Protein AF-A0A820LUC7-F1 (afdb_monomer_lite)

Sequence (214 aa):
ISNFGPTYVSLRSAKHDRLTHESHAIDFDHLVQLKEFEKVACDHTGRVKPIVIMNYDSSGLDNKTRYLKTLTSAIEKFKKHNLDVLIIVNQAPGQAILNVVERRLSPISHDLAGLILPNDHFGSHLNDNGLTEHAELEKENFKLTGNVLAEVWSMNVLDEYPVVAEYINPLPIIDEQLQMADSTLALDSVIDPVCAGEEDNIAKQTRSMLTMKI

Foldseek 3Di:
DDPDAEAEAEDEDVVQAPDDLVNVLVVVVVQLVDPSCQVPQHDPVSAGEQEEEAEDEDPDPDPCCPDLSNVLSQVVSCVVRVHPYYHYDYDDPPCPVVRPVCVQCVVLVVLCVPDDQDQQPVHDLADPVRDGPDPVSNLVSVQVSQAVSQVSQQVDDDPNGGHHYHYDRRDDDDPVVVVVVVSVVSVCVVVVVVVVVVVVVVVVVVVVVVVVPD

Organism: NCBI:txid433720

pLDDT: mean 80.56, std 15.6, range [42.38, 96.62]

Structure (mmCIF, N/CA/C/O backbone):
data_AF-A0A820LUC7-F1
#
_entry.id   AF-A0A820LUC7-F1
#
loop_
_atom_site.group_PDB
_atom_site.id
_atom_site.type_symbol
_atom_site.label_atom_id
_atom_site.label_alt_id
_atom_site.label_comp_id
_atom_site.label_asym_id
_atom_site.label_entity_id
_atom_site.label_seq_id
_atom_site.pdbx_PDB_ins_code
_atom_site.Cartn_x
_atom_site.Cartn_y
_atom_site.Cartn_z
_atom_site.occupancy
_atom_site.B_iso_or_equiv
_atom_site.auth_seq_id
_atom_site.auth_comp_id
_atom_site.auth_asym_id
_atom_site.auth_atom_id
_atom_site.pdbx_PDB_model_num
ATOM 1 N N . ILE A 1 1 ? -4.041 -16.873 20.076 1.00 43.44 1 ILE A N 1
ATOM 2 C CA . ILE A 1 1 ? -4.790 -15.748 19.475 1.00 43.44 1 ILE A CA 1
ATOM 3 C C . ILE A 1 1 ? -3.763 -14.940 18.704 1.00 43.44 1 ILE A C 1
ATOM 5 O O . ILE A 1 1 ? -2.870 -14.389 19.336 1.00 43.44 1 ILE A O 1
ATOM 9 N N . SER A 1 2 ? -3.796 -14.995 17.372 1.00 46.22 2 SER A N 1
ATOM 10 C CA . SER A 1 2 ? -2.970 -14.113 16.545 1.00 46.22 2 SER A CA 1
ATOM 11 C C . SER A 1 2 ? -3.439 -12.671 16.763 1.00 46.22 2 SER A C 1
ATOM 13 O O . SER A 1 2 ? -4.637 -12.404 16.702 1.00 46.22 2 SER A O 1
ATOM 15 N N . ASN A 1 3 ? -2.509 -11.761 17.059 1.00 62.25 3 ASN A N 1
ATOM 16 C CA . ASN A 1 3 ? -2.784 -10.324 17.185 1.00 62.25 3 ASN A CA 1
ATOM 17 C C . ASN A 1 3 ? -2.708 -9.597 15.831 1.00 62.25 3 ASN A C 1
ATOM 19 O O . ASN A 1 3 ? -2.766 -8.369 15.789 1.00 62.25 3 ASN A O 1
ATOM 23 N N . PHE A 1 4 ? -2.523 -10.338 14.739 1.00 78.75 4 PHE A N 1
ATOM 24 C CA . PHE A 1 4 ? -2.383 -9.791 13.399 1.00 78.75 4 PHE A CA 1
ATOM 25 C C . PHE A 1 4 ? -3.681 -9.956 12.610 1.00 78.75 4 PHE A C 1
ATOM 27 O O . PHE A 1 4 ? -4.512 -10.799 12.935 1.00 78.75 4 PHE A O 1
ATOM 34 N N . GLY A 1 5 ? -3.866 -9.104 11.604 1.00 88.19 5 GLY A N 1
ATOM 35 C CA . GLY A 1 5 ? -4.999 -9.143 10.684 1.00 88.19 5 GLY A CA 1
ATOM 36 C C . GLY A 1 5 ? -4.561 -9.465 9.251 1.00 88.19 5 GLY A C 1
ATOM 37 O O . GLY A 1 5 ? -3.390 -9.776 9.023 1.00 88.19 5 GLY A O 1
ATOM 38 N N . PRO A 1 6 ? -5.474 -9.362 8.274 1.00 93.00 6 PRO A N 1
ATOM 39 C CA . PRO A 1 6 ? -5.153 -9.519 6.856 1.00 93.00 6 PRO A CA 1
ATOM 40 C C . PRO A 1 6 ? -4.107 -8.507 6.389 1.00 93.00 6 PRO A C 1
ATOM 42 O O . PRO A 1 6 ? -3.847 -7.487 7.030 1.00 93.00 6 PRO A O 1
ATOM 45 N N . THR A 1 7 ? -3.450 -8.818 5.275 1.00 93.75 7 THR A N 1
ATOM 46 C CA . THR A 1 7 ? -2.369 -7.997 4.715 1.00 93.75 7 THR A CA 1
ATOM 47 C C . THR A 1 7 ? -2.708 -7.611 3.295 1.00 93.75 7 THR A C 1
ATOM 49 O O . THR A 1 7 ? -3.076 -8.466 2.503 1.00 93.75 7 THR A O 1
ATOM 52 N N . TYR A 1 8 ? -2.598 -6.319 3.005 1.00 95.12 8 TYR A N 1
ATOM 53 C CA . TYR A 1 8 ? -2.850 -5.755 1.691 1.00 95.12 8 TYR A CA 1
ATOM 54 C C . TYR A 1 8 ? -1.538 -5.212 1.134 1.00 95.12 8 TYR A C 1
ATOM 56 O O . TYR A 1 8 ? -0.807 -4.528 1.858 1.00 95.12 8 TYR A O 1
ATOM 64 N N . VAL A 1 9 ? -1.237 -5.528 -0.124 1.00 94.00 9 VAL A N 1
ATOM 65 C CA . VAL A 1 9 ? -0.017 -5.097 -0.805 1.00 94.00 9 VAL A CA 1
ATOM 66 C C . VAL A 1 9 ? -0.358 -4.503 -2.169 1.00 94.00 9 VAL A C 1
ATOM 68 O O . VAL A 1 9 ? -0.759 -5.207 -3.091 1.00 94.00 9 VAL A O 1
ATOM 71 N N . SER A 1 10 ? -0.150 -3.199 -2.309 1.00 93.94 10 SER A N 1
ATOM 72 C CA . SER A 1 10 ? -0.308 -2.471 -3.566 1.00 93.94 10 SER A CA 1
ATOM 73 C C . SER A 1 10 ? 1.033 -2.378 -4.305 1.00 93.94 10 SER A C 1
ATOM 75 O O . SER A 1 10 ? 1.985 -1.732 -3.862 1.00 93.94 10 SER A O 1
ATOM 77 N N . LEU A 1 11 ? 1.128 -3.036 -5.459 1.00 92.25 11 LEU A N 1
ATOM 78 C CA . LEU A 1 11 ? 2.322 -3.065 -6.302 1.00 92.25 11 LEU A CA 1
ATOM 79 C C . LEU A 1 11 ? 2.265 -1.956 -7.353 1.00 92.25 11 LEU A C 1
ATOM 81 O O . LEU A 1 11 ? 1.275 -1.816 -8.064 1.00 92.25 11 LEU A O 1
ATOM 85 N N . ARG A 1 12 ? 3.350 -1.191 -7.493 1.00 91.50 12 ARG A N 1
ATOM 86 C CA . ARG A 1 12 ? 3.472 -0.084 -8.454 1.00 91.50 12 ARG A CA 1
ATOM 87 C C . ARG A 1 12 ? 4.807 -0.131 -9.178 1.00 91.50 12 ARG A C 1
ATOM 89 O O . ARG A 1 12 ? 5.824 -0.495 -8.590 1.00 91.50 12 ARG A O 1
ATOM 96 N N . SER A 1 13 ? 4.821 0.266 -10.451 1.00 89.06 13 SER A N 1
ATOM 97 C CA . SER A 1 13 ? 6.080 0.413 -11.189 1.00 89.06 13 SER A CA 1
ATOM 98 C C . SER A 1 13 ? 6.796 1.680 -10.739 1.00 89.06 13 SER A C 1
ATOM 100 O O . SER A 1 13 ? 6.322 2.770 -11.024 1.00 89.06 13 SER A O 1
ATOM 102 N N . ALA A 1 14 ? 7.983 1.554 -10.144 1.00 85.56 14 ALA A N 1
ATOM 103 C CA . ALA A 1 14 ? 8.790 2.707 -9.732 1.00 85.56 14 ALA A CA 1
ATOM 104 C C . ALA A 1 14 ? 9.139 3.671 -10.887 1.00 85.56 14 ALA A C 1
ATOM 106 O O . ALA A 1 14 ? 9.477 4.830 -10.646 1.00 85.56 14 ALA A O 1
ATOM 107 N N . LYS A 1 15 ? 9.076 3.194 -12.138 1.00 84.44 15 LYS A N 1
ATOM 108 C CA . LYS A 1 15 ? 9.343 3.997 -13.335 1.00 84.44 15 LYS A CA 1
ATOM 109 C C . LYS A 1 15 ? 8.128 4.798 -13.799 1.00 84.44 15 LYS A C 1
ATOM 111 O O . LYS A 1 15 ? 8.294 5.919 -14.271 1.00 84.44 15 LYS A O 1
ATOM 116 N N . HIS A 1 16 ? 6.931 4.225 -13.690 1.00 83.62 16 HIS A N 1
ATOM 117 C CA . HIS A 1 16 ? 5.707 4.820 -14.239 1.00 83.62 16 HIS A CA 1
ATOM 118 C C . HIS A 1 16 ? 4.774 5.408 -13.182 1.00 83.62 16 HIS A C 1
ATOM 120 O O . HIS A 1 16 ? 3.942 6.240 -13.519 1.00 83.62 16 HIS A O 1
ATOM 126 N N . ASP A 1 17 ? 4.915 4.992 -11.927 1.00 81.00 17 ASP A N 1
ATOM 127 C CA . ASP A 1 17 ? 4.129 5.451 -10.790 1.00 81.00 17 ASP A CA 1
ATOM 128 C C . ASP A 1 17 ? 5.083 5.750 -9.627 1.00 81.00 17 ASP A C 1
ATOM 130 O O . ASP A 1 17 ? 5.650 4.854 -8.991 1.00 81.00 17 ASP A O 1
ATOM 134 N N . ARG A 1 18 ? 5.315 7.040 -9.377 1.00 72.31 18 ARG A N 1
ATOM 135 C CA . ARG A 1 18 ? 6.085 7.463 -8.209 1.00 72.31 18 ARG A CA 1
ATOM 136 C C . ARG A 1 18 ? 5.163 7.370 -7.006 1.00 72.31 18 ARG A C 1
ATOM 138 O O . ARG A 1 18 ? 4.188 8.103 -6.925 1.00 72.31 18 ARG A O 1
ATOM 145 N N . LEU A 1 19 ? 5.512 6.518 -6.047 1.00 72.75 19 LEU A N 1
ATOM 146 C CA . LEU A 1 19 ? 4.781 6.409 -4.790 1.00 72.75 19 LEU A CA 1
ATOM 147 C C . LEU A 1 19 ? 4.756 7.773 -4.075 1.00 72.75 19 LEU A C 1
ATOM 149 O O . LEU A 1 19 ? 5.796 8.262 -3.623 1.00 72.75 19 LEU A O 1
ATOM 153 N N . THR A 1 20 ? 3.576 8.389 -3.986 1.00 76.56 20 THR A N 1
ATOM 154 C CA . THR A 1 20 ? 3.358 9.658 -3.281 1.00 76.56 20 THR A CA 1
ATOM 155 C C . THR A 1 20 ? 2.519 9.451 -2.020 1.00 76.56 20 THR A C 1
ATOM 157 O O . THR A 1 20 ? 1.969 8.379 -1.758 1.00 76.56 20 THR A O 1
ATOM 160 N N . HIS A 1 21 ? 2.392 10.507 -1.215 1.00 74.31 21 HIS A N 1
ATOM 161 C CA . HIS A 1 21 ? 1.480 10.542 -0.069 1.00 74.31 21 HIS A CA 1
ATOM 162 C C . HIS A 1 21 ? 0.022 10.317 -0.473 1.00 74.31 21 HIS A C 1
ATOM 164 O O . HIS A 1 21 ? -0.707 9.659 0.263 1.00 74.31 21 HIS A O 1
ATOM 170 N N . GLU A 1 22 ? -0.377 10.796 -1.653 1.00 79.25 22 GLU A N 1
ATOM 171 C CA . GLU A 1 22 ? -1.708 10.557 -2.216 1.00 79.25 22 GLU A CA 1
ATOM 172 C C . GLU A 1 22 ? -1.906 9.077 -2.552 1.00 79.25 22 GLU A C 1
ATOM 174 O O . GLU A 1 22 ? -2.956 8.522 -2.233 1.00 79.25 22 GLU A O 1
ATOM 179 N N . SER A 1 23 ? -0.885 8.404 -3.102 1.00 83.69 23 SER A N 1
ATOM 180 C CA . SER A 1 23 ? -0.934 6.962 -3.380 1.00 83.69 23 SER A CA 1
ATOM 181 C C . SER A 1 23 ? -1.239 6.160 -2.109 1.00 83.69 23 SER A C 1
ATOM 183 O O . SER A 1 23 ? -2.133 5.317 -2.116 1.00 83.69 23 SER A O 1
ATOM 185 N N . HIS A 1 24 ? -0.573 6.474 -0.990 1.00 85.06 24 HIS A N 1
ATOM 186 C CA . HIS A 1 24 ? -0.853 5.841 0.307 1.00 85.06 24 HIS A CA 1
ATOM 187 C C . HIS A 1 24 ? -2.275 6.123 0.813 1.00 85.06 24 HIS A C 1
ATOM 189 O O . HIS A 1 24 ? -2.901 5.271 1.443 1.00 85.06 24 HIS A O 1
ATOM 195 N N . ALA A 1 25 ? -2.793 7.319 0.546 1.00 87.44 25 ALA A N 1
ATOM 196 C CA . ALA A 1 25 ? -4.136 7.719 0.940 1.00 87.44 25 ALA A CA 1
ATOM 197 C C . ALA A 1 25 ? -5.220 6.982 0.139 1.00 87.44 25 ALA A C 1
ATOM 199 O O . ALA A 1 25 ? -6.248 6.596 0.697 1.00 87.44 25 ALA A O 1
ATOM 200 N N . ILE A 1 26 ? -4.993 6.805 -1.165 1.00 90.38 26 ILE A N 1
ATOM 201 C CA . ILE A 1 26 ? -5.849 6.020 -2.060 1.00 90.38 26 ILE A CA 1
ATOM 202 C C . ILE A 1 26 ? -5.827 4.550 -1.634 1.00 90.38 26 ILE A C 1
ATOM 204 O O . ILE A 1 26 ? -6.885 3.937 -1.508 1.00 90.38 26 ILE A O 1
ATOM 208 N N . ASP A 1 27 ? -4.647 4.011 -1.327 1.00 92.38 27 ASP A N 1
ATOM 209 C CA . ASP A 1 27 ? -4.504 2.635 -0.847 1.00 92.38 27 ASP A CA 1
ATOM 210 C C . ASP A 1 27 ? -5.231 2.398 0.471 1.00 92.38 27 ASP A C 1
ATOM 212 O O . ASP A 1 27 ? -5.867 1.362 0.638 1.00 92.38 27 ASP A O 1
ATOM 216 N N . PHE A 1 28 ? -5.178 3.352 1.402 1.00 92.88 28 PHE A N 1
ATOM 217 C CA . PHE A 1 28 ? -5.928 3.247 2.649 1.00 92.88 28 PHE A CA 1
ATOM 218 C C . PHE A 1 28 ? -7.441 3.209 2.399 1.00 92.88 28 PHE A C 1
ATOM 220 O O . PHE A 1 28 ? -8.138 2.381 2.983 1.00 92.88 28 PHE A O 1
ATOM 227 N N . ASP A 1 29 ? -7.945 4.065 1.505 1.00 93.94 29 ASP A N 1
ATOM 228 C CA . ASP A 1 29 ? -9.361 4.067 1.128 1.00 93.94 29 ASP A CA 1
ATOM 229 C C . ASP A 1 29 ? -9.788 2.753 0.472 1.00 93.94 29 ASP A C 1
ATOM 231 O O . ASP A 1 29 ? -10.905 2.294 0.705 1.00 93.94 29 ASP A O 1
ATOM 235 N N . HIS A 1 30 ? -8.918 2.156 -0.341 1.00 95.06 30 HIS A N 1
ATOM 236 C CA . HIS A 1 30 ? -9.183 0.863 -0.955 1.00 95.06 30 HIS A CA 1
ATOM 237 C C . HIS A 1 30 ? -9.160 -0.264 0.086 1.00 95.06 30 HIS A C 1
ATOM 239 O O . HIS A 1 30 ? -10.096 -1.057 0.158 1.00 95.06 30 HIS A O 1
ATOM 245 N N . LEU A 1 31 ? -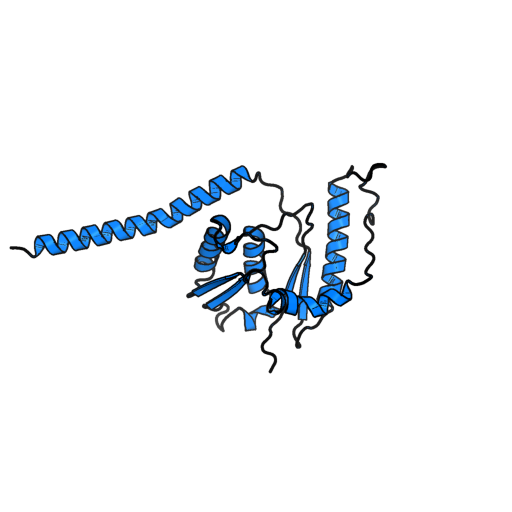8.153 -0.277 0.964 1.00 95.19 31 LEU A N 1
ATOM 246 C CA . LEU A 1 31 ? -7.981 -1.279 2.015 1.00 95.19 31 LEU A CA 1
ATOM 247 C C . LEU A 1 31 ? -9.216 -1.390 2.911 1.00 95.19 31 LEU A C 1
ATOM 249 O O . LEU A 1 31 ? -9.658 -2.498 3.203 1.00 95.19 31 LEU A O 1
ATOM 253 N N . VAL A 1 32 ? -9.810 -0.267 3.327 1.00 94.19 32 VAL A N 1
ATOM 254 C CA . VAL A 1 32 ? -11.007 -0.293 4.190 1.00 94.19 32 VAL A CA 1
ATOM 255 C C . VAL A 1 32 ? -12.272 -0.789 3.474 1.00 94.19 32 VAL A C 1
ATOM 257 O O . VAL A 1 32 ? -13.261 -1.092 4.137 1.00 94.19 32 VAL A O 1
ATOM 260 N N . GLN A 1 33 ? -12.257 -0.884 2.141 1.00 94.06 33 GLN A N 1
ATOM 261 C CA . GLN A 1 33 ? -13.360 -1.414 1.328 1.00 94.06 33 GLN A CA 1
ATOM 262 C C . GLN A 1 33 ? -13.215 -2.912 1.029 1.00 94.06 33 GLN A C 1
ATOM 264 O O . GLN A 1 33 ? -14.176 -3.542 0.578 1.00 94.06 33 GLN A O 1
ATOM 269 N N . LEU A 1 34 ? -12.036 -3.492 1.267 1.00 95.06 34 LEU A N 1
ATOM 270 C CA . LEU A 1 34 ? -11.786 -4.910 1.044 1.00 95.06 34 LEU A CA 1
ATOM 271 C C . LEU A 1 34 ? -12.570 -5.767 2.045 1.00 95.06 34 LEU A C 1
ATOM 273 O O . LEU A 1 34 ? -12.580 -5.515 3.253 1.00 95.06 34 LEU A O 1
ATOM 277 N N . LYS A 1 35 ? -13.202 -6.832 1.545 1.00 93.81 35 LYS A N 1
ATOM 278 C CA . LYS A 1 35 ? -14.043 -7.731 2.356 1.00 93.81 35 LYS A CA 1
ATOM 279 C C . LYS A 1 35 ? -13.234 -8.455 3.425 1.00 93.81 35 LYS A C 1
ATOM 281 O O . LYS A 1 35 ? -13.717 -8.701 4.526 1.00 93.81 35 LYS A O 1
ATOM 286 N N . GLU A 1 36 ? -11.986 -8.769 3.105 1.00 93.81 36 GLU A N 1
ATOM 287 C CA . GLU A 1 36 ? -11.018 -9.394 3.996 1.00 93.81 36 GLU A CA 1
ATOM 288 C C . GLU A 1 36 ? -10.778 -8.521 5.233 1.00 93.81 36 GLU A C 1
ATOM 290 O O . GLU A 1 36 ? -10.595 -9.041 6.334 1.00 93.81 36 GLU A O 1
ATOM 295 N N . PHE A 1 37 ? -10.849 -7.197 5.067 1.00 94.12 37 PHE A N 1
ATOM 296 C CA . PHE A 1 37 ? -10.569 -6.208 6.100 1.00 94.12 37 PHE A CA 1
ATOM 297 C C . PHE A 1 37 ? -11.802 -5.762 6.878 1.00 94.12 37 PHE A C 1
ATOM 299 O O . PHE A 1 37 ? -11.626 -5.214 7.961 1.00 94.12 37 PHE A O 1
ATOM 3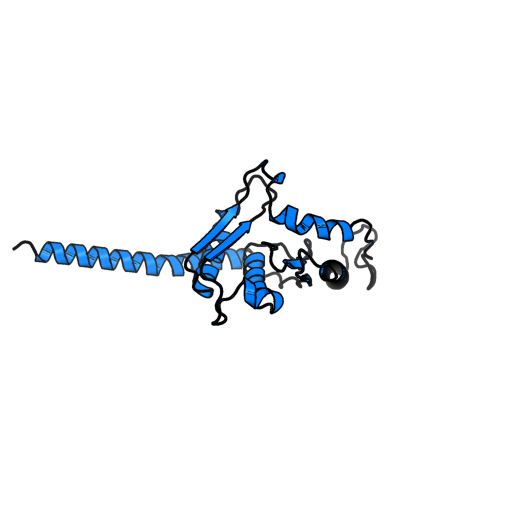06 N N . GLU A 1 38 ? -13.024 -6.028 6.415 1.00 92.25 38 GLU A N 1
ATOM 307 C CA . GLU A 1 38 ? -14.271 -5.517 7.007 1.00 92.25 38 GLU A CA 1
ATOM 308 C C . GLU A 1 38 ? -14.330 -5.697 8.537 1.00 92.25 38 GLU A C 1
ATOM 310 O O . GLU A 1 38 ? -14.555 -4.743 9.278 1.00 92.25 38 GLU A O 1
ATOM 315 N N . LYS A 1 39 ? -14.017 -6.897 9.044 1.00 90.12 39 LYS A N 1
ATOM 316 C CA . LYS A 1 39 ? -14.043 -7.195 10.493 1.00 90.12 39 LYS A CA 1
ATOM 317 C C . LYS A 1 39 ? -12.963 -6.453 11.294 1.00 90.12 39 LYS A C 1
ATOM 319 O O . LYS A 1 39 ? -13.109 -6.220 12.500 1.00 90.12 39 LYS A O 1
ATOM 324 N N . VAL A 1 40 ? -11.840 -6.137 10.653 1.00 90.69 40 VAL A N 1
ATOM 325 C CA . VAL A 1 40 ? -10.660 -5.548 11.300 1.00 90.69 40 VAL A CA 1
ATOM 326 C C . VAL A 1 40 ? -10.661 -4.027 11.174 1.00 90.69 40 VAL A C 1
ATOM 328 O O . VAL A 1 40 ? -10.373 -3.357 12.163 1.00 90.69 40 VAL A O 1
ATOM 331 N N . ALA A 1 41 ? -11.034 -3.491 10.016 1.00 92.38 41 ALA A N 1
ATOM 332 C CA . ALA A 1 41 ? -11.037 -2.071 9.696 1.00 92.38 41 ALA A CA 1
ATOM 333 C C . ALA A 1 41 ? -12.342 -1.368 10.085 1.00 92.38 41 ALA A C 1
ATOM 335 O O . ALA A 1 41 ? -12.290 -0.196 10.456 1.00 92.38 41 ALA A O 1
ATOM 336 N N . CYS A 1 42 ? -13.483 -2.066 10.058 1.00 92.69 42 CYS A N 1
ATOM 337 C CA . CYS A 1 42 ? -14.796 -1.461 10.270 1.00 92.69 42 CYS A CA 1
ATOM 338 C C . CYS A 1 42 ? -15.486 -1.939 11.557 1.00 92.69 42 CYS A C 1
ATOM 340 O O . CYS A 1 42 ? -15.147 -2.970 12.147 1.00 92.69 42 CYS A O 1
ATOM 342 N N . ASP A 1 43 ? -16.436 -1.139 12.031 1.00 91.25 43 ASP A N 1
ATOM 343 C CA . ASP A 1 43 ? -17.341 -1.463 13.125 1.00 91.25 43 ASP A CA 1
ATOM 344 C C . ASP A 1 43 ? -18.573 -2.250 12.636 1.00 91.25 43 ASP A C 1
ATOM 346 O O . ASP A 1 43 ? -18.737 -2.545 11.452 1.00 91.25 43 ASP A O 1
ATOM 350 N N . HIS A 1 44 ? -19.483 -2.580 13.555 1.00 88.56 44 HIS A N 1
ATOM 351 C CA . HIS A 1 44 ? -20.715 -3.306 13.229 1.00 88.56 44 HIS A CA 1
ATOM 352 C C . HIS A 1 44 ? -21.699 -2.512 12.345 1.00 88.56 44 HIS A C 1
ATOM 354 O O . HIS A 1 44 ? -22.713 -3.061 11.919 1.00 88.56 44 HIS A O 1
ATOM 360 N N . THR A 1 45 ? -21.458 -1.216 12.124 1.00 89.62 45 THR A N 1
ATOM 361 C CA . THR A 1 45 ? -22.241 -0.3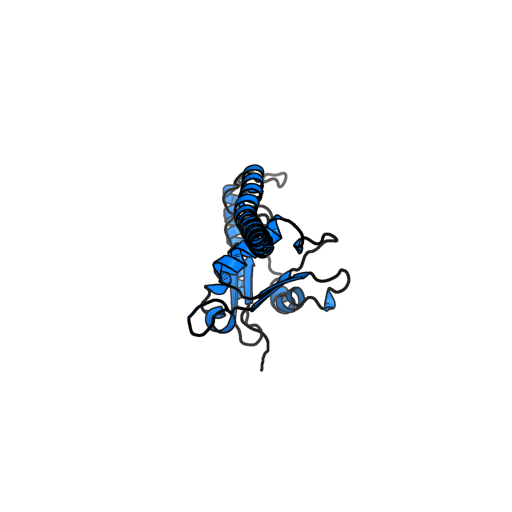58 11.223 1.00 89.62 45 THR A CA 1
ATOM 362 C C . THR A 1 45 ? -21.604 -0.222 9.840 1.00 89.62 45 THR A C 1
ATOM 364 O O . THR A 1 45 ? -22.167 0.461 8.987 1.00 89.62 45 THR A O 1
ATOM 367 N N . GLY A 1 46 ? -20.452 -0.864 9.609 1.00 89.06 46 GLY A N 1
ATOM 368 C CA . GLY A 1 46 ? -19.688 -0.758 8.367 1.00 89.06 46 GLY A CA 1
ATOM 369 C C . GLY A 1 46 ? -18.869 0.530 8.258 1.00 89.06 46 GLY A C 1
ATOM 370 O O . GLY A 1 46 ? -18.360 0.833 7.182 1.00 89.06 46 GLY A O 1
ATOM 371 N N . ARG A 1 47 ? -18.735 1.303 9.345 1.00 92.75 47 ARG A N 1
ATOM 372 C CA . ARG A 1 47 ? -17.892 2.505 9.387 1.00 92.75 47 ARG A CA 1
ATOM 373 C C . ARG A 1 47 ? -16.476 2.143 9.799 1.00 92.75 47 ARG A C 1
ATOM 375 O O . ARG A 1 47 ? -16.292 1.251 10.622 1.00 92.75 47 ARG A O 1
ATOM 382 N N . VAL A 1 48 ? -15.482 2.853 9.264 1.00 95.31 48 VAL A N 1
ATOM 383 C CA . VAL A 1 48 ? -14.082 2.684 9.680 1.00 95.31 48 VAL A CA 1
ATOM 384 C C . VAL A 1 48 ? -13.968 2.942 11.181 1.00 95.31 48 VAL A C 1
ATOM 386 O O . VAL A 1 48 ? -14.580 3.869 11.712 1.00 95.31 48 VAL A O 1
ATOM 389 N N . LYS A 1 49 ? -13.204 2.099 11.879 1.00 94.56 49 LYS A N 1
ATOM 390 C CA . LYS A 1 49 ? -12.999 2.231 13.323 1.00 94.56 49 LYS A CA 1
ATOM 391 C C . LYS A 1 49 ? -12.421 3.614 13.659 1.00 94.56 49 LYS A C 1
ATOM 393 O O . LYS A 1 49 ? -11.530 4.086 12.954 1.00 94.56 49 LYS A O 1
ATOM 398 N N . PRO A 1 50 ? -12.858 4.236 14.769 1.00 94.62 50 PRO A N 1
ATOM 399 C CA . PRO A 1 50 ? -12.571 5.643 15.054 1.00 94.62 50 PRO A CA 1
ATOM 400 C C . PRO A 1 50 ? -11.095 5.943 15.349 1.00 94.62 50 PRO A C 1
ATOM 402 O O . PRO A 1 50 ? -10.682 7.099 15.293 1.00 94.62 50 PRO A O 1
ATOM 405 N N . ILE A 1 51 ? -10.296 4.926 15.680 1.00 95.31 51 ILE A N 1
ATOM 406 C CA . ILE A 1 51 ? -8.877 5.074 16.009 1.00 95.31 51 ILE A CA 1
ATOM 407 C C . ILE A 1 51 ? -8.055 4.339 14.959 1.00 95.31 51 ILE A C 1
ATOM 409 O O . ILE A 1 51 ? -8.144 3.116 14.839 1.00 95.31 51 ILE A O 1
ATOM 413 N N . VAL A 1 52 ? -7.214 5.084 14.244 1.00 94.25 52 VAL A N 1
ATOM 414 C CA . VAL A 1 52 ? -6.310 4.549 13.222 1.00 94.25 52 VAL A CA 1
ATOM 415 C C . VAL A 1 52 ? -4.870 4.903 13.576 1.00 94.25 52 VAL A C 1
ATOM 417 O O . VAL A 1 52 ? -4.538 6.061 13.828 1.00 94.25 52 VAL A O 1
ATOM 420 N N . ILE A 1 53 ? -4.000 3.890 13.574 1.00 92.50 53 ILE A N 1
ATOM 421 C CA . ILE A 1 53 ? -2.556 4.045 13.772 1.00 92.50 53 ILE A CA 1
ATOM 422 C C . ILE A 1 53 ? -1.850 3.570 12.503 1.00 92.50 53 ILE A C 1
ATOM 424 O O . ILE A 1 53 ? -1.890 2.386 12.171 1.00 92.50 53 ILE A O 1
ATOM 428 N N . MET A 1 54 ? -1.192 4.489 11.803 1.00 89.94 54 MET A N 1
ATOM 429 C CA . MET A 1 54 ? -0.421 4.215 10.595 1.00 89.94 54 MET A CA 1
ATOM 430 C C . MET A 1 54 ? 1.067 4.215 10.926 1.00 89.94 54 MET A C 1
ATOM 432 O O . MET A 1 54 ? 1.623 5.239 11.320 1.00 89.94 54 MET A O 1
ATOM 436 N N . ASN A 1 55 ? 1.720 3.067 10.754 1.00 87.44 55 ASN A N 1
ATOM 437 C CA . ASN A 1 55 ? 3.175 2.988 10.809 1.00 87.44 55 ASN A CA 1
ATOM 438 C C . ASN A 1 55 ? 3.720 3.322 9.424 1.00 87.44 55 ASN A C 1
ATOM 440 O O . ASN A 1 55 ? 3.471 2.596 8.465 1.00 87.44 55 ASN A O 1
ATOM 444 N N . TYR A 1 56 ? 4.429 4.437 9.335 1.00 81.38 56 TYR A N 1
ATOM 445 C CA . TYR A 1 56 ? 5.088 4.893 8.130 1.00 81.38 56 TYR A CA 1
ATOM 446 C C . TYR A 1 56 ? 6.557 4.493 8.182 1.00 81.38 56 TYR A C 1
ATOM 448 O O . TYR A 1 56 ? 7.271 4.838 9.126 1.00 81.38 56 TYR A O 1
ATOM 456 N N . ASP A 1 57 ? 6.988 3.771 7.157 1.00 76.56 57 ASP A N 1
ATOM 457 C CA . ASP A 1 57 ? 8.385 3.441 6.939 1.00 76.56 57 ASP A CA 1
ATOM 458 C C . ASP A 1 57 ? 8.938 4.332 5.822 1.00 76.56 57 ASP A C 1
ATOM 460 O O . ASP A 1 57 ? 8.474 4.287 4.682 1.00 76.56 57 ASP A O 1
ATOM 464 N N . SER A 1 58 ? 9.895 5.191 6.168 1.00 66.50 58 SER A N 1
ATOM 465 C CA . SER A 1 58 ? 10.614 6.019 5.204 1.00 66.50 58 SER A CA 1
ATOM 466 C C . SER A 1 58 ? 12.061 5.579 5.181 1.00 66.50 58 SER A C 1
ATOM 468 O O . SER A 1 58 ? 12.808 5.829 6.126 1.00 66.50 58 SER A O 1
ATOM 470 N N . SER A 1 59 ? 12.496 5.012 4.061 1.00 57.88 59 SER A N 1
ATOM 471 C CA . SER A 1 59 ? 13.919 4.869 3.787 1.00 57.88 59 SER A CA 1
ATOM 472 C C . SER A 1 59 ? 14.525 6.268 3.593 1.00 57.88 59 SER A C 1
ATOM 474 O O . SER A 1 59 ? 14.385 6.870 2.524 1.00 57.88 59 SER A O 1
ATOM 476 N N . GLY A 1 60 ? 15.154 6.826 4.629 1.00 61.84 60 GLY A N 1
ATOM 477 C CA . GLY A 1 60 ? 15.800 8.138 4.556 1.00 61.84 60 GLY A CA 1
ATOM 478 C C . GLY A 1 60 ? 15.996 8.811 5.912 1.00 61.84 60 GLY A C 1
ATOM 479 O O . GLY A 1 60 ? 15.389 8.443 6.912 1.00 61.84 60 GLY A O 1
ATOM 480 N N . LEU A 1 61 ? 16.863 9.826 5.946 1.00 58.34 61 LEU A N 1
ATOM 481 C CA . LEU A 1 61 ? 17.037 10.687 7.123 1.00 58.34 61 LEU A CA 1
ATOM 482 C C . LEU A 1 61 ? 15.860 11.671 7.282 1.00 58.34 61 LEU A C 1
ATOM 484 O O . LEU A 1 61 ? 15.665 12.260 8.346 1.00 58.34 61 LEU A O 1
ATOM 488 N N . ASP A 1 62 ? 15.086 11.875 6.215 1.00 67.81 62 ASP A N 1
ATOM 489 C CA . ASP A 1 62 ? 14.000 12.835 6.157 1.00 67.81 62 ASP A CA 1
ATOM 490 C C . ASP A 1 62 ? 12.713 12.288 6.784 1.00 67.81 62 ASP A C 1
ATOM 492 O O . ASP A 1 62 ? 12.141 11.271 6.391 1.00 67.81 62 ASP A O 1
ATOM 496 N N . ASN A 1 63 ? 12.201 13.018 7.775 1.00 73.62 63 ASN A N 1
ATOM 497 C CA . ASN A 1 63 ? 10.913 12.687 8.358 1.00 73.62 63 ASN A CA 1
ATOM 498 C C . ASN A 1 63 ? 9.763 13.229 7.490 1.00 73.62 63 ASN A C 1
ATOM 500 O O . ASN A 1 63 ? 9.241 14.318 7.752 1.00 73.62 63 ASN A O 1
ATOM 504 N N . LYS A 1 64 ? 9.351 12.446 6.486 1.00 78.00 64 LYS A N 1
ATOM 505 C CA . LYS A 1 64 ? 8.264 12.798 5.556 1.00 78.00 64 LYS A CA 1
ATOM 506 C C . LYS A 1 64 ? 6.885 12.873 6.217 1.00 78.00 64 LYS A C 1
ATOM 508 O O . LYS A 1 64 ? 5.970 13.433 5.618 1.00 78.00 64 LYS A O 1
ATOM 513 N N . THR A 1 65 ? 6.702 12.384 7.449 1.00 80.50 65 THR A N 1
ATOM 514 C CA . THR A 1 65 ? 5.401 12.503 8.140 1.00 80.50 65 THR A CA 1
ATOM 515 C C . THR A 1 65 ? 5.054 13.944 8.507 1.00 80.50 65 THR A C 1
ATOM 517 O O . THR A 1 65 ? 3.885 14.260 8.694 1.00 80.50 65 THR A O 1
ATOM 520 N N . ARG A 1 66 ? 6.052 14.839 8.548 1.00 82.94 66 ARG A N 1
ATOM 521 C CA . ARG A 1 66 ? 5.862 16.275 8.812 1.00 82.94 66 ARG A CA 1
ATOM 522 C C . ARG A 1 66 ? 5.666 17.118 7.554 1.00 82.94 66 ARG A C 1
ATOM 524 O O . ARG A 1 66 ? 5.546 18.335 7.657 1.00 82.94 66 ARG A O 1
ATOM 531 N N . TYR A 1 67 ? 5.691 16.512 6.370 1.00 85.50 67 TYR A N 1
ATOM 532 C CA . TYR A 1 67 ? 5.517 17.258 5.129 1.00 85.50 67 TYR A CA 1
ATOM 533 C C . TYR A 1 67 ? 4.064 17.680 4.951 1.00 85.50 67 TYR A C 1
ATOM 535 O O . TYR A 1 67 ? 3.142 16.943 5.297 1.00 85.50 67 TYR A O 1
ATOM 543 N N . LEU A 1 68 ? 3.869 18.862 4.366 1.00 85.81 68 LEU A N 1
ATOM 544 C CA . LEU A 1 68 ? 2.548 19.461 4.196 1.00 85.81 68 LEU A CA 1
ATOM 545 C C . LEU A 1 68 ? 1.595 18.547 3.416 1.00 85.81 68 LEU A C 1
ATOM 547 O O . LEU A 1 68 ? 0.456 18.358 3.828 1.00 85.81 68 LEU A O 1
ATOM 551 N N . LYS A 1 69 ? 2.084 17.908 2.346 1.00 83.56 69 LYS A N 1
ATOM 552 C CA . LYS A 1 69 ? 1.304 16.949 1.548 1.00 83.56 69 LYS A CA 1
ATOM 553 C C . LYS A 1 69 ? 0.807 15.767 2.391 1.00 83.56 69 LYS A C 1
ATOM 555 O O . LYS A 1 69 ? -0.360 15.397 2.308 1.00 83.56 69 LYS A O 1
ATOM 560 N N . THR A 1 70 ? 1.659 15.231 3.268 1.00 85.31 70 THR A N 1
ATOM 561 C CA . THR A 1 70 ? 1.294 14.157 4.204 1.00 85.31 70 THR A CA 1
ATOM 562 C C . THR A 1 70 ? 0.209 14.596 5.171 1.00 85.31 70 THR A C 1
ATOM 564 O O . THR A 1 70 ? -0.763 13.874 5.370 1.00 85.31 70 THR A O 1
ATOM 567 N N . 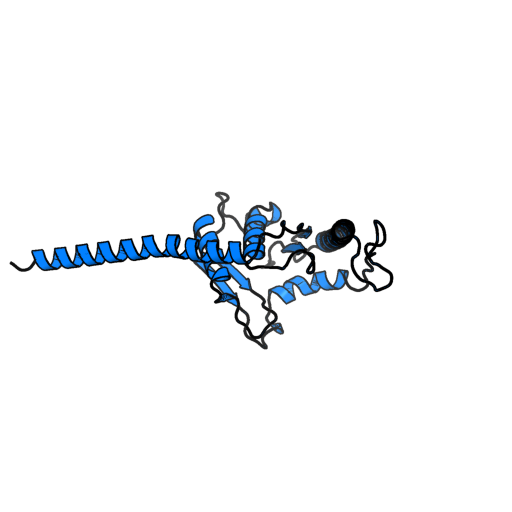LEU A 1 71 ? 0.370 15.783 5.763 1.00 89.38 71 LEU A N 1
ATOM 568 C CA . LEU A 1 71 ? -0.578 16.329 6.732 1.00 89.38 71 LEU A CA 1
ATOM 569 C C . LEU A 1 71 ? -1.934 16.622 6.082 1.00 89.38 71 LEU A C 1
ATOM 571 O O . LEU A 1 71 ? -2.960 16.275 6.654 1.00 89.38 71 LEU A O 1
ATOM 575 N N . THR A 1 72 ? -1.937 17.189 4.875 1.00 90.06 72 THR A N 1
ATOM 576 C CA . THR A 1 72 ? -3.159 17.482 4.103 1.00 90.06 72 THR A CA 1
ATOM 577 C C . THR A 1 72 ? -3.935 16.204 3.830 1.00 90.06 72 THR A C 1
ATOM 579 O O . THR A 1 72 ? -5.084 16.073 4.243 1.00 90.06 72 THR A O 1
ATOM 582 N N . SER A 1 73 ? -3.259 15.211 3.250 1.00 89.06 73 SER A N 1
ATOM 583 C CA . SER A 1 73 ? -3.838 13.899 2.982 1.00 89.06 73 SER A CA 1
ATOM 584 C C . SER A 1 73 ? -4.361 13.233 4.263 1.00 89.06 73 SER A C 1
ATOM 586 O O . SER A 1 73 ? -5.456 12.673 4.281 1.00 89.06 73 SER A O 1
ATOM 588 N N . ALA A 1 74 ? -3.624 13.325 5.375 1.00 91.31 74 ALA A N 1
ATOM 589 C CA . ALA A 1 74 ? -4.062 12.789 6.662 1.00 91.31 74 ALA A CA 1
ATOM 590 C C . ALA A 1 74 ? -5.332 13.482 7.190 1.00 91.31 74 ALA A C 1
ATOM 592 O O . ALA A 1 74 ? -6.253 12.798 7.637 1.00 91.31 74 ALA A O 1
ATOM 593 N N . ILE A 1 75 ? -5.413 14.816 7.107 1.00 92.19 75 ILE A N 1
ATOM 594 C CA . ILE A 1 75 ? -6.593 15.601 7.512 1.00 92.19 75 ILE A CA 1
ATOM 595 C C . ILE A 1 75 ? -7.806 15.234 6.654 1.00 92.19 75 ILE A C 1
ATOM 597 O O . ILE A 1 75 ? -8.907 15.062 7.180 1.00 92.19 75 ILE A O 1
ATOM 601 N N . GLU A 1 76 ? -7.619 15.075 5.345 1.00 92.81 76 GLU A N 1
ATOM 602 C CA . GLU A 1 76 ? -8.684 14.635 4.444 1.00 92.81 76 GLU A CA 1
ATOM 603 C C . GLU A 1 76 ? -9.221 13.258 4.836 1.00 92.81 76 GLU A C 1
ATOM 605 O O . GLU A 1 76 ? -10.437 13.082 4.915 1.00 92.81 76 GLU A O 1
ATOM 610 N N . LYS A 1 77 ? -8.346 12.288 5.147 1.00 92.19 77 LYS A N 1
ATOM 611 C CA . LYS A 1 77 ? -8.782 10.952 5.593 1.00 92.19 77 LYS A CA 1
ATOM 612 C C . LYS A 1 77 ? -9.428 10.971 6.969 1.00 92.19 77 LYS A C 1
ATOM 614 O O . LYS A 1 77 ? -10.432 10.289 7.159 1.00 92.19 77 LYS A O 1
ATOM 619 N N . PHE A 1 78 ? -8.909 11.783 7.888 1.00 94.50 78 PHE A N 1
ATOM 620 C CA . PHE A 1 78 ? -9.504 11.993 9.205 1.00 94.50 78 PHE A CA 1
ATOM 621 C C . PHE A 1 78 ? -10.960 12.460 9.085 1.00 94.50 78 PHE A C 1
ATOM 623 O O . PHE A 1 78 ? -11.851 11.869 9.694 1.00 94.50 78 PHE A O 1
ATOM 630 N N . LYS A 1 79 ? -11.215 13.457 8.227 1.00 94.56 79 LYS A N 1
ATOM 631 C CA . LYS A 1 79 ? -12.566 13.966 7.953 1.00 94.56 79 LYS A CA 1
ATOM 632 C C . LYS A 1 79 ? -13.427 12.952 7.198 1.00 94.56 79 LYS A C 1
ATOM 634 O O . LYS A 1 79 ? -14.558 12.701 7.602 1.00 94.56 79 LYS A O 1
ATOM 639 N N . LYS A 1 80 ? -12.902 12.359 6.119 1.00 94.31 80 LYS A N 1
ATOM 640 C CA . LYS A 1 80 ? -13.636 11.427 5.244 1.00 94.31 80 LYS A CA 1
ATOM 641 C C . LYS A 1 80 ? -14.168 10.213 6.004 1.00 94.31 80 LYS A C 1
ATOM 643 O O . LYS A 1 80 ? -15.306 9.812 5.782 1.00 94.31 80 LYS A O 1
ATOM 648 N N . HIS A 1 81 ? -13.350 9.644 6.885 1.00 94.38 81 HIS A N 1
ATOM 649 C CA . HIS A 1 81 ? -13.697 8.443 7.648 1.00 94.38 81 HIS A CA 1
ATOM 650 C C . HIS A 1 81 ? -14.286 8.748 9.027 1.00 94.38 81 HIS A C 1
ATOM 652 O O . HIS A 1 81 ? -14.587 7.815 9.765 1.00 94.38 81 HIS A O 1
ATOM 658 N N . ASN A 1 82 ? -14.481 10.032 9.363 1.00 95.00 82 ASN A N 1
ATOM 659 C CA . ASN A 1 82 ? -14.979 10.490 10.662 1.00 95.00 82 ASN A CA 1
ATOM 660 C C . ASN A 1 82 ? -14.223 9.829 11.830 1.00 95.00 82 ASN A C 1
ATOM 662 O O . ASN A 1 82 ? -14.822 9.205 12.707 1.00 95.00 82 ASN A O 1
ATOM 666 N N . LEU A 1 83 ? -12.891 9.914 11.780 1.00 95.81 83 LEU A N 1
ATOM 667 C CA . LEU A 1 83 ? -12.022 9.352 12.807 1.00 95.81 83 LEU A CA 1
ATOM 668 C C . LEU A 1 83 ? -12.044 10.241 14.054 1.00 95.81 83 LEU A C 1
ATOM 670 O O . LEU A 1 83 ? -12.093 11.463 13.947 1.00 95.81 83 LEU A O 1
ATOM 674 N N . ASP A 1 84 ? -11.928 9.629 15.228 1.00 96.62 84 ASP A N 1
ATOM 675 C CA . ASP A 1 84 ? -11.688 10.354 16.477 1.00 96.62 84 ASP A CA 1
ATOM 676 C C . ASP A 1 84 ? -10.188 10.632 16.645 1.00 96.62 84 ASP A C 1
ATOM 678 O O . ASP A 1 84 ? -9.784 11.675 17.159 1.00 96.62 84 ASP A O 1
ATOM 682 N N . VAL A 1 85 ? -9.343 9.686 16.209 1.00 96.44 85 VAL A N 1
ATOM 683 C CA . VAL A 1 85 ? -7.886 9.747 16.362 1.00 96.44 85 VAL A CA 1
ATOM 684 C C . VAL A 1 85 ? -7.189 9.135 15.143 1.00 96.44 85 VAL A C 1
ATOM 686 O O . VAL A 1 85 ? -7.404 7.969 14.810 1.00 96.44 85 VAL A O 1
ATOM 689 N N . LEU A 1 86 ? -6.279 9.897 14.529 1.00 94.81 86 LEU A N 1
ATOM 690 C CA . LEU A 1 86 ? -5.340 9.413 13.514 1.00 94.81 86 LEU A CA 1
ATOM 691 C C . LEU A 1 86 ? -3.904 9.660 13.985 1.00 94.81 86 LEU A C 1
ATOM 693 O O . LEU A 1 86 ? -3.485 10.806 14.141 1.00 94.81 86 LEU A O 1
ATOM 697 N N . ILE A 1 87 ? -3.144 8.586 14.204 1.00 93.00 87 ILE A N 1
ATOM 698 C CA . ILE A 1 87 ? -1.738 8.651 14.619 1.00 93.00 87 ILE A CA 1
ATOM 699 C C . ILE A 1 87 ? -0.873 8.124 13.481 1.00 93.00 87 ILE A C 1
ATOM 701 O O . ILE A 1 87 ? -1.000 6.967 13.091 1.00 93.00 87 ILE A O 1
ATOM 705 N N . ILE A 1 88 ? 0.044 8.952 12.982 1.00 89.44 88 ILE A N 1
ATOM 706 C CA . ILE A 1 88 ? 1.049 8.545 11.995 1.00 89.44 88 ILE A CA 1
ATOM 707 C C . ILE A 1 88 ? 2.399 8.456 12.703 1.00 89.44 88 ILE A C 1
ATOM 709 O O . ILE A 1 88 ? 2.946 9.460 13.159 1.00 89.44 88 ILE A O 1
ATOM 713 N N . VAL A 1 89 ? 2.927 7.242 12.809 1.00 86.50 89 VAL A N 1
ATOM 714 C CA . VAL A 1 89 ? 4.180 6.936 13.501 1.00 86.50 89 VAL A CA 1
ATOM 715 C C . VAL A 1 89 ? 5.278 6.752 12.466 1.00 86.50 89 VAL A C 1
ATOM 717 O O . VAL A 1 89 ? 5.127 5.938 11.565 1.00 86.50 89 VAL A O 1
ATOM 720 N N . ASN A 1 90 ? 6.389 7.472 12.610 1.00 80.69 90 ASN A N 1
ATOM 721 C CA . ASN A 1 90 ? 7.617 7.188 11.869 1.00 80.69 90 ASN A CA 1
ATOM 722 C C . ASN A 1 90 ? 8.614 6.497 12.800 1.00 80.69 90 ASN A C 1
ATOM 724 O O . ASN A 1 90 ? 8.767 6.916 13.952 1.00 80.69 90 ASN A O 1
ATOM 728 N N . GLN A 1 91 ? 9.292 5.464 12.310 1.00 77.25 91 GLN A N 1
ATOM 729 C CA . GLN A 1 91 ? 10.350 4.803 13.067 1.00 77.25 91 GLN A CA 1
ATOM 730 C C . GLN A 1 91 ? 11.599 5.690 13.121 1.00 77.25 91 GLN A C 1
ATOM 732 O O . GLN A 1 91 ? 11.961 6.364 12.156 1.00 77.25 91 GLN A O 1
ATOM 737 N N . ALA A 1 92 ? 12.268 5.712 14.274 1.00 73.38 92 ALA A N 1
ATOM 738 C CA . ALA A 1 92 ? 13.521 6.443 14.409 1.00 73.38 92 ALA A CA 1
ATOM 739 C C . ALA A 1 92 ? 14.656 5.709 13.663 1.00 73.38 92 ALA A C 1
ATOM 741 O O . ALA A 1 92 ? 14.688 4.471 13.665 1.00 73.38 92 ALA A O 1
ATOM 742 N N . PRO A 1 93 ? 15.633 6.432 13.080 1.00 71.12 93 PRO A N 1
ATOM 743 C CA . PRO A 1 93 ? 16.811 5.810 12.481 1.00 71.12 93 PRO A CA 1
ATOM 744 C C . PRO A 1 93 ? 17.507 4.849 13.457 1.00 71.12 93 PRO A C 1
ATOM 746 O O . PRO A 1 93 ? 17.666 5.156 14.637 1.00 71.12 93 PRO A O 1
ATOM 749 N N . GLY A 1 94 ? 17.929 3.680 12.966 1.00 67.69 94 GLY A N 1
ATOM 750 C CA . GLY A 1 94 ? 18.583 2.648 13.783 1.00 67.69 94 GLY A CA 1
ATOM 751 C C . GLY A 1 94 ? 17.632 1.702 14.527 1.00 67.69 94 GLY A C 1
ATOM 752 O O . GLY A 1 94 ? 18.106 0.791 15.201 1.00 67.69 94 GLY A O 1
ATOM 753 N N . GLN A 1 95 ? 16.310 1.857 14.378 1.00 71.94 95 GLN A N 1
ATOM 754 C CA . GLN A 1 95 ? 15.306 0.945 14.947 1.00 71.94 95 GLN A CA 1
ATOM 755 C C . GLN A 1 95 ? 14.688 -0.022 13.922 1.00 71.94 95 GLN A C 1
ATOM 757 O O . GLN A 1 95 ? 13.607 -0.554 14.160 1.00 71.94 95 GLN A O 1
ATOM 762 N N . ALA A 1 96 ? 15.380 -0.312 12.813 1.00 66.19 96 ALA A N 1
ATOM 763 C CA . ALA A 1 96 ? 14.883 -1.199 11.748 1.00 66.19 96 ALA A CA 1
ATOM 764 C C . ALA A 1 96 ? 14.442 -2.587 12.265 1.00 66.19 96 ALA A C 1
ATOM 766 O O . ALA A 1 96 ? 13.419 -3.113 11.850 1.00 66.19 96 ALA A O 1
ATOM 767 N N . ILE A 1 97 ? 15.125 -3.133 13.281 1.00 66.81 97 ILE A N 1
ATOM 768 C CA . ILE A 1 97 ? 14.762 -4.420 13.914 1.00 66.81 97 ILE A CA 1
ATOM 769 C C . ILE A 1 97 ? 13.344 -4.390 14.527 1.00 66.81 97 ILE A C 1
ATOM 771 O O . ILE A 1 97 ? 12.678 -5.422 14.627 1.00 66.81 97 ILE A O 1
ATOM 775 N N . LEU A 1 98 ? 12.860 -3.213 14.936 1.00 72.69 98 LEU A N 1
ATOM 776 C CA . LEU A 1 98 ? 11.524 -3.021 15.505 1.00 72.69 98 LEU A CA 1
ATOM 777 C C . LEU A 1 98 ? 10.473 -2.651 14.452 1.00 72.69 98 LEU A C 1
ATOM 779 O O . LEU A 1 98 ? 9.288 -2.584 14.795 1.00 72.69 98 LEU A O 1
ATOM 783 N N . ASN A 1 99 ? 10.854 -2.473 13.186 1.00 79.81 99 ASN A N 1
ATOM 784 C CA . ASN A 1 99 ? 9.938 -2.091 12.122 1.00 79.81 99 ASN A CA 1
ATOM 785 C C . ASN A 1 99 ? 8.870 -3.180 11.924 1.00 79.81 99 ASN A C 1
ATOM 787 O O . ASN A 1 99 ? 9.153 -4.320 11.553 1.00 79.81 99 ASN A O 1
ATOM 791 N N . VAL A 1 100 ? 7.622 -2.850 12.259 1.00 82.81 100 VAL A N 1
ATOM 792 C CA . VAL A 1 100 ? 6.485 -3.773 12.137 1.00 82.81 100 VAL A CA 1
ATOM 793 C C . VAL A 1 100 ? 6.134 -4.051 10.677 1.00 82.81 100 VAL A C 1
ATOM 795 O O . VAL A 1 100 ? 5.652 -5.140 10.384 1.00 82.81 100 VAL A O 1
ATOM 798 N N . VAL A 1 101 ? 6.403 -3.100 9.776 1.00 82.06 101 VAL A N 1
ATOM 799 C CA . VAL A 1 101 ? 6.136 -3.229 8.340 1.00 82.06 101 VAL A CA 1
ATOM 800 C C . VAL A 1 101 ? 7.120 -4.221 7.729 1.00 82.06 101 VAL A C 1
ATOM 802 O O . VAL A 1 101 ? 6.691 -5.234 7.186 1.00 82.06 101 VAL A O 1
ATOM 805 N N . GLU A 1 102 ? 8.428 -4.013 7.915 1.00 82.94 102 GLU A N 1
ATOM 806 C CA . GLU A 1 102 ? 9.458 -4.957 7.447 1.00 82.94 102 GLU A CA 1
ATOM 807 C C . GLU A 1 102 ? 9.248 -6.363 8.016 1.00 82.94 102 GLU A C 1
ATOM 809 O O . GLU A 1 102 ? 9.299 -7.348 7.281 1.00 82.94 102 GLU A O 1
ATOM 814 N N . ARG A 1 103 ? 8.933 -6.478 9.314 1.00 84.44 103 ARG A N 1
ATOM 815 C CA . ARG A 1 103 ? 8.649 -7.781 9.935 1.00 84.44 103 ARG A CA 1
ATOM 816 C C . ARG A 1 103 ? 7.410 -8.454 9.354 1.00 84.44 103 ARG A C 1
ATOM 818 O O . ARG A 1 103 ? 7.398 -9.676 9.244 1.00 84.44 103 ARG A O 1
ATOM 825 N N . ARG A 1 104 ? 6.386 -7.683 8.973 1.00 87.06 104 ARG A N 1
ATOM 826 C CA . ARG A 1 104 ? 5.184 -8.223 8.327 1.00 87.06 104 ARG A CA 1
ATOM 827 C C . ARG A 1 104 ? 5.462 -8.693 6.901 1.00 87.06 104 ARG A C 1
ATOM 829 O O . ARG A 1 104 ? 4.888 -9.693 6.485 1.00 87.06 104 ARG A O 1
ATOM 836 N N . LEU A 1 105 ? 6.341 -7.998 6.181 1.00 86.50 105 LEU A N 1
ATOM 837 C CA . LEU A 1 105 ? 6.715 -8.327 4.803 1.00 86.50 105 LEU A CA 1
ATOM 838 C C . LEU A 1 105 ? 7.790 -9.421 4.711 1.00 86.50 105 LEU A C 1
ATOM 840 O O . LEU A 1 105 ? 7.892 -10.088 3.685 1.00 86.50 105 LEU A O 1
ATOM 844 N N . SER A 1 106 ? 8.576 -9.638 5.768 1.00 86.88 106 SER A N 1
ATOM 845 C CA . SER A 1 106 ? 9.691 -10.591 5.763 1.00 86.88 106 SER A CA 1
ATOM 846 C C . SER A 1 106 ? 9.297 -12.010 5.314 1.00 86.88 106 SER A C 1
ATOM 848 O O . SER A 1 106 ? 9.982 -12.526 4.429 1.00 86.88 106 SER A O 1
ATOM 850 N N . PRO A 1 107 ? 8.200 -12.634 5.793 1.00 87.38 107 PRO A N 1
ATOM 851 C CA . PRO A 1 107 ? 7.839 -13.986 5.364 1.00 87.38 107 PRO A CA 1
ATOM 852 C C . PRO A 1 107 ? 7.539 -14.086 3.862 1.00 87.38 107 PRO A C 1
ATOM 854 O O . PRO A 1 107 ? 8.072 -14.969 3.203 1.00 87.38 107 PRO A O 1
ATOM 857 N N . ILE A 1 108 ? 6.772 -13.139 3.308 1.00 89.50 108 ILE A N 1
ATOM 858 C CA . ILE A 1 108 ? 6.387 -13.139 1.882 1.00 89.50 108 ILE A CA 1
ATOM 859 C C . ILE A 1 108 ? 7.511 -12.658 0.955 1.00 89.50 108 ILE A C 1
ATOM 861 O O . ILE A 1 108 ? 7.466 -12.859 -0.257 1.00 89.50 108 ILE A O 1
ATOM 865 N N . SER A 1 109 ? 8.544 -12.011 1.504 1.00 86.88 109 SER A N 1
ATOM 866 C CA . SER A 1 109 ? 9.715 -11.599 0.724 1.00 86.88 109 SER A CA 1
ATOM 867 C C . SER A 1 109 ? 10.547 -12.794 0.243 1.00 86.88 109 SER A C 1
ATOM 869 O O . SER A 1 109 ? 11.189 -12.711 -0.804 1.00 86.88 109 SER A O 1
ATOM 871 N N . HIS A 1 110 ? 10.502 -13.919 0.965 1.00 84.94 110 HIS A N 1
ATOM 872 C CA . HIS A 1 110 ? 11.237 -15.129 0.600 1.00 84.94 110 HIS A CA 1
ATOM 873 C C . HIS A 1 110 ? 10.715 -15.782 -0.682 1.00 84.94 110 HIS A C 1
ATOM 875 O O . HIS A 1 110 ? 11.519 -16.322 -1.437 1.00 84.94 110 HIS A O 1
ATOM 881 N N . ASP A 1 111 ? 9.420 -15.672 -0.975 1.00 84.44 111 ASP A N 1
ATOM 882 C CA . ASP A 1 111 ? 8.821 -16.277 -2.173 1.00 84.44 111 ASP A CA 1
ATOM 883 C C . ASP A 1 111 ? 9.233 -15.575 -3.468 1.00 84.44 111 ASP A C 1
ATOM 885 O O . ASP A 1 111 ? 9.121 -16.136 -4.556 1.00 84.44 111 ASP A O 1
ATOM 889 N N . LEU A 1 112 ? 9.754 -14.351 -3.357 1.00 83.81 112 LEU A N 1
ATOM 890 C CA . LEU A 1 112 ? 10.332 -13.636 -4.490 1.00 83.81 112 LEU A CA 1
ATOM 891 C C . LEU A 1 112 ? 11.787 -14.030 -4.759 1.00 83.81 112 LEU A C 1
ATOM 893 O O . LEU A 1 112 ? 12.334 -13.691 -5.812 1.00 83.81 112 LEU A O 1
ATOM 897 N N . ALA A 1 113 ? 12.444 -14.725 -3.827 1.00 85.38 113 ALA A N 1
ATOM 898 C CA . ALA A 1 113 ? 13.838 -15.098 -3.987 1.00 85.38 113 ALA A CA 1
ATOM 899 C C . ALA A 1 113 ? 13.988 -16.123 -5.122 1.00 85.38 113 ALA A C 1
ATOM 901 O O . ALA A 1 113 ? 13.508 -17.250 -5.043 1.00 85.38 113 ALA A O 1
ATOM 902 N N . GLY A 1 114 ? 14.693 -15.729 -6.185 1.00 85.25 114 GLY A N 1
ATOM 903 C CA . GLY A 1 114 ? 14.911 -16.578 -7.358 1.00 85.25 114 GLY A CA 1
ATOM 904 C C . GLY A 1 114 ? 13.779 -16.544 -8.388 1.00 85.25 114 GLY A C 1
ATOM 905 O O . GLY A 1 114 ? 13.864 -17.263 -9.383 1.00 85.25 114 GLY A O 1
ATOM 906 N N . LEU A 1 115 ? 12.759 -15.700 -8.199 1.00 88.88 115 LEU A N 1
ATOM 907 C CA . LEU A 1 115 ? 11.741 -15.465 -9.217 1.00 88.88 115 LEU A CA 1
ATOM 908 C C . LEU A 1 115 ? 12.366 -14.727 -10.410 1.00 88.88 115 LEU A C 1
ATOM 910 O O . LEU A 1 115 ? 12.888 -13.620 -10.273 1.00 88.88 115 LEU A O 1
ATOM 914 N N . ILE A 1 116 ? 12.312 -15.347 -11.589 1.00 89.19 116 ILE A N 1
ATOM 915 C CA . ILE A 1 116 ? 12.776 -14.746 -12.842 1.00 89.19 116 ILE A CA 1
ATOM 916 C C . ILE A 1 116 ? 11.549 -14.255 -13.598 1.00 89.19 116 ILE A C 1
ATOM 918 O O . ILE A 1 116 ? 10.721 -15.055 -14.032 1.00 89.19 116 ILE A O 1
ATOM 922 N N . LEU A 1 117 ? 11.444 -12.938 -13.756 1.00 88.19 117 LEU A N 1
ATOM 923 C CA . LEU A 1 117 ? 10.349 -12.305 -14.480 1.00 88.19 117 LEU A CA 1
ATOM 924 C C . LEU A 1 117 ? 10.837 -11.864 -15.865 1.00 88.19 117 LEU A C 1
ATOM 926 O O . LEU A 1 117 ? 11.859 -11.176 -15.946 1.00 88.19 117 LEU A O 1
ATOM 930 N N . PRO A 1 118 ? 10.147 -12.254 -16.951 1.00 85.94 118 PRO A N 1
ATOM 931 C CA . PRO A 1 118 ? 10.488 -11.787 -18.288 1.00 85.94 118 PRO A CA 1
ATOM 932 C C . PRO A 1 118 ? 10.218 -10.283 -18.390 1.00 85.94 118 PRO A C 1
ATOM 934 O O . PRO A 1 118 ? 9.150 -9.812 -18.002 1.00 85.94 118 PRO A O 1
ATOM 937 N N . ASN A 1 119 ? 11.177 -9.527 -18.921 1.00 82.69 119 ASN A N 1
ATOM 938 C CA . ASN A 1 119 ? 11.049 -8.077 -19.091 1.00 82.69 119 ASN A CA 1
ATOM 939 C C . ASN A 1 119 ? 10.382 -7.681 -20.424 1.00 82.69 119 ASN A C 1
ATOM 941 O O . ASN A 1 119 ? 10.007 -6.524 -20.594 1.00 82.69 119 ASN A O 1
ATOM 945 N N . ASP A 1 120 ? 10.223 -8.620 -21.356 1.00 88.62 120 ASP A N 1
ATOM 946 C CA . ASP A 1 120 ? 9.820 -8.396 -22.746 1.00 88.62 120 ASP A CA 1
ATOM 947 C C . ASP A 1 120 ? 8.737 -9.382 -23.219 1.00 88.62 120 ASP A C 1
ATOM 949 O O . ASP A 1 120 ? 8.691 -9.760 -24.387 1.00 88.62 120 ASP A O 1
ATOM 953 N N . HIS A 1 121 ? 7.837 -9.798 -22.326 1.00 89.69 121 HIS A N 1
ATOM 954 C CA . HIS A 1 121 ? 6.801 -10.790 -22.632 1.00 89.69 121 HIS A CA 1
ATOM 955 C C . HIS A 1 121 ? 5.967 -10.460 -23.886 1.00 89.69 121 HIS A C 1
ATOM 957 O O . HIS A 1 121 ? 5.632 -11.358 -24.656 1.00 89.69 121 HIS A O 1
ATOM 963 N N . PHE A 1 122 ? 5.649 -9.181 -24.108 1.00 90.44 122 PHE A N 1
ATOM 964 C CA . PHE A 1 122 ? 4.916 -8.699 -25.288 1.00 90.44 122 PHE A CA 1
ATOM 965 C C . PHE A 1 122 ? 5.829 -8.235 -26.438 1.00 90.44 122 PHE A C 1
ATOM 967 O O . PHE A 1 122 ? 5.353 -7.711 -27.443 1.00 90.44 122 PHE A O 1
ATOM 974 N N . GLY A 1 123 ? 7.139 -8.427 -26.303 1.00 90.88 123 GLY A N 1
ATOM 975 C CA . GLY A 1 123 ? 8.177 -7.939 -27.203 1.00 90.88 123 GLY A CA 1
ATOM 976 C C . GLY A 1 123 ? 9.118 -6.948 -26.519 1.00 90.88 123 GLY A C 1
ATOM 977 O O . GLY A 1 123 ? 8.805 -6.367 -25.471 1.00 90.88 123 GLY A O 1
ATOM 978 N N . SER A 1 124 ? 10.286 -6.746 -27.137 1.00 89.88 124 SER A N 1
ATOM 979 C CA . SER A 1 124 ? 11.273 -5.791 -26.636 1.00 89.88 124 SER A CA 1
ATOM 980 C C . SER A 1 124 ? 10.733 -4.369 -26.747 1.00 89.88 124 SER A C 1
ATOM 982 O O . SER A 1 124 ? 10.404 -3.889 -27.830 1.00 89.88 124 SER A O 1
ATOM 984 N N . HIS A 1 125 ? 10.672 -3.684 -25.610 1.00 91.50 125 HIS A N 1
ATOM 985 C CA . HIS A 1 125 ? 10.404 -2.249 -25.526 1.00 91.50 125 HIS A CA 1
ATOM 986 C C . HIS A 1 125 ? 11.702 -1.425 -25.469 1.00 91.50 125 HIS A C 1
ATOM 988 O O . HIS A 1 125 ? 11.643 -0.199 -25.336 1.00 91.50 125 HIS A O 1
ATOM 994 N N . LEU A 1 126 ? 12.857 -2.097 -25.530 1.00 91.50 126 LEU A N 1
ATOM 995 C CA . LEU A 1 126 ? 14.191 -1.520 -25.416 1.00 91.50 126 LEU A CA 1
ATOM 996 C C . LEU A 1 126 ? 14.901 -1.534 -26.772 1.00 91.50 126 LEU A C 1
ATOM 998 O O . LEU A 1 126 ? 14.806 -2.513 -27.514 1.00 91.50 126 LEU A O 1
ATOM 1002 N N . ASN A 1 127 ? 15.656 -0.473 -27.047 1.00 91.19 127 ASN A N 1
ATOM 1003 C CA . ASN A 1 127 ? 16.589 -0.420 -28.170 1.00 91.19 127 ASN A CA 1
ATOM 1004 C C . ASN A 1 127 ? 17.930 -1.103 -27.837 1.00 91.19 127 ASN A C 1
ATOM 1006 O O . ASN A 1 127 ? 18.165 -1.528 -26.704 1.00 91.19 127 ASN A O 1
ATOM 1010 N N . ASP A 1 128 ? 18.854 -1.132 -28.801 1.00 91.94 128 ASP A N 1
ATOM 1011 C CA . ASP A 1 128 ? 20.190 -1.739 -28.655 1.00 91.94 128 ASP A CA 1
ATOM 1012 C C . ASP A 1 128 ? 21.041 -1.131 -27.520 1.00 91.94 128 ASP A C 1
ATOM 1014 O O . ASP A 1 128 ? 21.989 -1.754 -27.045 1.00 91.94 128 ASP A O 1
ATOM 1018 N N . ASN A 1 129 ? 20.697 0.075 -27.054 1.00 91.69 129 ASN A N 1
ATOM 1019 C CA . ASN A 1 129 ? 21.358 0.749 -25.933 1.00 91.69 129 ASN A CA 1
ATOM 1020 C C . ASN A 1 129 ? 20.668 0.482 -24.581 1.00 91.69 129 ASN A C 1
ATOM 1022 O O . ASN A 1 129 ? 21.062 1.067 -23.572 1.00 91.69 129 ASN A O 1
ATOM 1026 N N . GLY A 1 130 ? 19.621 -0.349 -24.546 1.00 86.88 130 GLY A N 1
ATOM 1027 C CA . GLY A 1 130 ? 18.832 -0.624 -23.345 1.00 86.88 130 GLY A CA 1
ATOM 1028 C C . GLY A 1 130 ? 17.931 0.536 -22.910 1.00 86.88 130 GLY A C 1
ATOM 1029 O O . GLY A 1 130 ? 17.515 0.586 -21.754 1.00 86.88 130 GLY A O 1
ATOM 1030 N N . LEU A 1 131 ? 17.643 1.486 -23.805 1.00 89.06 131 LEU A N 1
ATOM 1031 C CA . LEU A 1 131 ? 16.725 2.595 -23.547 1.00 89.06 131 LEU A CA 1
ATOM 1032 C C . LEU A 1 131 ? 15.331 2.260 -24.069 1.00 89.06 131 LEU A C 1
ATOM 1034 O O . LEU A 1 131 ? 15.187 1.637 -25.119 1.00 89.06 131 LEU A O 1
ATOM 1038 N N . THR A 1 132 ? 14.308 2.729 -23.362 1.00 89.19 132 THR A N 1
ATOM 1039 C CA . THR A 1 132 ? 12.910 2.557 -23.763 1.00 89.19 132 THR A CA 1
ATOM 1040 C C . THR A 1 132 ? 12.630 3.263 -25.084 1.00 89.19 132 THR A C 1
ATOM 1042 O O . THR A 1 132 ? 12.728 4.486 -25.172 1.00 89.19 132 THR A O 1
ATOM 1045 N N . GLU A 1 133 ? 12.230 2.492 -26.087 1.00 90.38 133 GLU A N 1
ATOM 1046 C CA . GLU A 1 133 ? 11.746 2.984 -27.378 1.00 90.38 133 GLU A CA 1
ATOM 1047 C C . GLU A 1 133 ? 10.212 3.005 -27.420 1.00 90.38 133 GLU A C 1
ATOM 1049 O O . GLU A 1 133 ? 9.599 3.939 -27.940 1.00 90.38 133 GLU A O 1
ATOM 1054 N N . HIS A 1 134 ? 9.574 2.010 -26.796 1.00 90.44 134 HIS A N 1
ATOM 1055 C CA . HIS A 1 134 ? 8.123 1.834 -26.807 1.00 90.44 134 HIS A CA 1
ATOM 1056 C C . HIS A 1 134 ? 7.536 1.935 -25.394 1.00 90.44 134 HIS A C 1
ATOM 1058 O O . HIS A 1 134 ? 7.362 0.933 -24.705 1.00 90.44 134 HIS A O 1
ATOM 1064 N N . ALA A 1 135 ? 7.201 3.155 -24.961 1.00 88.38 135 ALA A N 1
ATOM 1065 C CA . ALA A 1 135 ? 6.711 3.429 -23.603 1.00 88.38 135 ALA A CA 1
ATOM 1066 C C . ALA A 1 135 ? 5.401 2.705 -23.237 1.00 88.38 135 ALA A C 1
ATOM 1068 O O . ALA A 1 135 ? 5.243 2.269 -22.100 1.00 88.38 135 ALA A O 1
ATOM 1069 N N . GLU A 1 136 ? 4.461 2.552 -24.172 1.00 89.75 136 GLU A N 1
ATOM 1070 C CA . GLU A 1 136 ? 3.209 1.834 -23.885 1.00 89.75 136 GLU A CA 1
ATOM 1071 C C . GLU A 1 136 ? 3.438 0.320 -23.759 1.00 89.75 136 GLU A C 1
ATOM 1073 O O . GLU A 1 136 ? 2.933 -0.301 -22.827 1.00 89.75 136 GLU A O 1
ATOM 1078 N N . LEU A 1 137 ? 4.290 -0.255 -24.616 1.00 91.56 137 LEU A N 1
ATOM 1079 C CA . LEU A 1 137 ? 4.683 -1.665 -24.529 1.00 91.56 137 LEU A CA 1
ATOM 1080 C C . LEU A 1 137 ? 5.467 -1.954 -23.241 1.00 91.56 137 LEU A C 1
ATOM 1082 O O . LEU A 1 137 ? 5.310 -3.005 -22.621 1.00 91.56 137 LEU A O 1
ATOM 1086 N N . GLU A 1 138 ? 6.299 -1.006 -22.807 1.00 91.31 138 GLU A N 1
ATOM 1087 C CA . GLU A 1 138 ? 6.965 -1.062 -21.508 1.00 91.31 138 GLU A CA 1
ATOM 1088 C C . GLU A 1 138 ? 5.936 -1.151 -20.372 1.00 91.31 138 GLU A C 1
ATOM 1090 O O . GLU A 1 138 ? 5.999 -2.081 -19.569 1.00 91.31 138 GLU A O 1
ATOM 1095 N N . LYS A 1 139 ? 4.935 -0.260 -20.335 1.00 91.00 139 LYS A N 1
ATOM 1096 C CA . LYS A 1 139 ? 3.881 -0.294 -19.306 1.00 91.00 139 LYS A CA 1
ATOM 1097 C C . LYS A 1 139 ? 3.143 -1.632 -19.270 1.00 91.00 139 LYS A C 1
ATOM 1099 O O . LYS A 1 139 ? 2.878 -2.137 -18.181 1.00 91.00 139 LYS A O 1
ATOM 1104 N N . GLU A 1 140 ? 2.829 -2.220 -20.423 1.00 92.31 140 GLU A N 1
ATOM 1105 C CA . GLU A 1 140 ? 2.174 -3.534 -20.496 1.00 92.31 140 GLU A CA 1
ATOM 1106 C C . GLU A 1 140 ? 3.060 -4.659 -19.942 1.00 92.31 140 GLU A C 1
ATOM 1108 O O . GLU A 1 140 ? 2.593 -5.470 -19.137 1.00 92.31 140 GLU A O 1
ATOM 1113 N N . ASN A 1 141 ? 4.352 -4.666 -20.286 1.00 92.25 141 ASN A N 1
ATOM 1114 C CA . ASN A 1 141 ? 5.322 -5.617 -19.736 1.00 92.25 141 ASN A CA 1
ATOM 1115 C C . ASN A 1 141 ? 5.469 -5.466 -18.207 1.00 92.25 141 ASN A C 1
ATOM 1117 O O . ASN A 1 141 ? 5.454 -6.460 -17.472 1.00 92.25 141 ASN A O 1
ATOM 1121 N N . PHE A 1 142 ? 5.542 -4.229 -17.699 1.00 91.62 142 PHE A N 1
ATOM 1122 C CA . PHE A 1 142 ? 5.597 -3.950 -16.258 1.00 91.62 142 PHE A CA 1
ATOM 1123 C C . PHE A 1 142 ? 4.307 -4.350 -15.540 1.00 91.62 142 PHE A C 1
ATOM 1125 O O . PHE A 1 142 ? 4.368 -4.871 -14.427 1.00 91.62 142 PHE A O 1
ATOM 1132 N N . LYS A 1 143 ? 3.146 -4.141 -16.167 1.00 93.25 143 LYS A N 1
ATOM 1133 C CA . LYS A 1 143 ? 1.851 -4.561 -15.629 1.00 93.25 143 LYS A CA 1
ATOM 1134 C C . LYS A 1 143 ? 1.769 -6.074 -15.490 1.00 93.25 143 LYS A C 1
ATOM 1136 O O . LYS A 1 143 ? 1.358 -6.560 -14.442 1.00 93.25 143 LYS A O 1
ATOM 1141 N N . LEU A 1 144 ? 2.184 -6.826 -16.510 1.00 93.31 144 LEU A N 1
ATOM 1142 C CA . LEU A 1 144 ? 2.218 -8.286 -16.427 1.00 93.31 144 LEU A CA 1
ATOM 1143 C C . LEU A 1 144 ? 3.153 -8.758 -15.309 1.00 93.31 144 LEU A C 1
ATOM 1145 O O . LEU A 1 144 ? 2.753 -9.570 -14.482 1.00 93.31 144 LEU A O 1
ATOM 1149 N N . THR A 1 145 ? 4.361 -8.199 -15.253 1.00 92.88 145 THR A N 1
ATOM 1150 C CA . THR A 1 145 ? 5.341 -8.473 -14.191 1.00 92.88 145 THR A CA 1
ATOM 1151 C C . THR A 1 145 ? 4.741 -8.215 -12.806 1.00 92.88 145 THR A C 1
ATOM 1153 O O . THR A 1 145 ? 4.834 -9.055 -11.913 1.00 92.88 145 THR A O 1
ATOM 1156 N N . GLY A 1 146 ? 4.076 -7.071 -12.635 1.00 93.81 146 GLY A N 1
ATOM 1157 C CA . GLY A 1 146 ? 3.402 -6.701 -11.396 1.00 93.81 146 GLY A CA 1
ATOM 1158 C C . GLY A 1 146 ? 2.246 -7.631 -11.031 1.00 93.81 146 GLY A C 1
ATOM 1159 O O . GLY A 1 146 ? 2.104 -7.978 -9.864 1.00 93.81 146 GLY A O 1
ATOM 1160 N N . ASN A 1 147 ? 1.462 -8.086 -12.009 1.00 94.75 147 ASN A N 1
ATOM 1161 C CA . ASN A 1 147 ? 0.389 -9.056 -11.782 1.00 94.75 147 ASN A CA 1
ATOM 1162 C C . ASN A 1 147 ? 0.929 -10.416 -11.324 1.00 94.75 147 ASN A C 1
ATOM 1164 O O . ASN A 1 147 ? 0.374 -10.999 -10.402 1.00 94.75 147 ASN A O 1
ATOM 1168 N N . VAL A 1 148 ? 2.025 -10.899 -11.920 1.00 94.31 148 VAL A N 1
ATOM 1169 C CA . VAL A 1 148 ? 2.668 -12.154 -11.492 1.00 94.31 148 VAL A CA 1
ATOM 1170 C C . VAL A 1 148 ? 3.181 -12.031 -10.054 1.00 94.31 148 VAL A C 1
ATOM 1172 O O . VAL A 1 148 ? 2.975 -12.930 -9.246 1.00 94.31 148 VAL A O 1
ATOM 1175 N N . LEU A 1 149 ? 3.797 -10.897 -9.698 1.00 93.44 149 LEU A N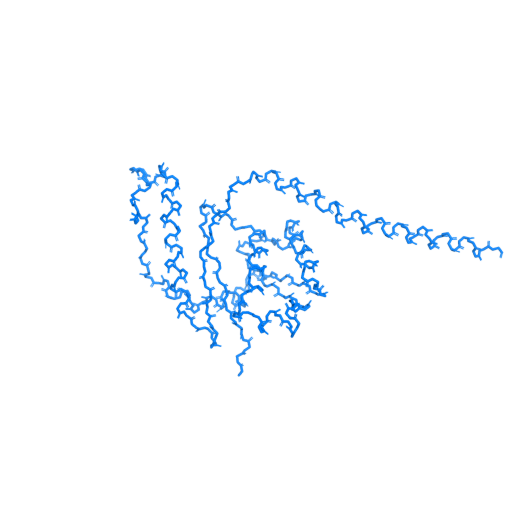 1
ATOM 1176 C CA . LEU A 1 149 ? 4.213 -10.625 -8.316 1.00 93.44 149 LEU A CA 1
ATOM 1177 C C . LEU A 1 149 ? 3.022 -10.600 -7.348 1.00 93.44 149 LEU A C 1
ATOM 1179 O O . LEU A 1 149 ? 3.089 -11.188 -6.268 1.00 93.44 149 LEU A O 1
ATOM 1183 N N . ALA A 1 150 ? 1.933 -9.941 -7.743 1.00 94.81 150 ALA A N 1
ATOM 1184 C CA . ALA A 1 150 ? 0.704 -9.871 -6.964 1.00 94.81 150 ALA A CA 1
ATOM 1185 C C . ALA A 1 150 ? 0.095 -11.262 -6.741 1.00 94.81 150 ALA A C 1
ATOM 1187 O O . ALA A 1 150 ? -0.347 -11.576 -5.638 1.00 94.81 150 ALA A O 1
ATOM 1188 N N . GLU A 1 151 ? 0.111 -12.115 -7.763 1.00 94.38 151 GLU A N 1
ATOM 1189 C CA . GLU A 1 151 ? -0.368 -13.491 -7.677 1.00 94.38 151 GLU A CA 1
ATOM 1190 C C . GLU A 1 151 ? 0.464 -14.307 -6.682 1.00 94.38 151 GLU A C 1
ATOM 1192 O O . GLU A 1 151 ? -0.099 -14.884 -5.753 1.00 94.38 151 GLU A O 1
ATOM 1197 N N . VAL A 1 152 ? 1.797 -14.280 -6.805 1.00 94.06 152 VAL A N 1
ATOM 1198 C CA . VAL A 1 152 ? 2.709 -14.997 -5.895 1.00 94.06 152 VAL A CA 1
ATOM 1199 C C . VAL A 1 152 ? 2.490 -14.570 -4.443 1.00 94.06 152 VAL A C 1
ATOM 1201 O O . VAL A 1 152 ? 2.365 -15.413 -3.554 1.00 94.06 152 VAL A O 1
ATOM 1204 N N . TRP A 1 153 ? 2.382 -13.267 -4.177 1.00 94.12 153 TRP A N 1
ATOM 1205 C CA . TRP A 1 153 ? 2.104 -12.791 -2.823 1.00 94.12 153 TRP A CA 1
ATOM 1206 C C . TRP A 1 153 ? 0.696 -13.131 -2.341 1.00 94.12 153 TRP A C 1
ATOM 1208 O O . TRP A 1 153 ? 0.543 -13.469 -1.171 1.00 94.12 153 TRP A O 1
ATOM 1218 N N . SER A 1 154 ? -0.312 -13.126 -3.211 1.00 94.56 154 SER A N 1
ATOM 1219 C CA . SER A 1 154 ? -1.688 -13.483 -2.834 1.00 94.56 154 SER A CA 1
ATOM 1220 C C . SER A 1 154 ? -1.876 -14.974 -2.534 1.00 94.56 154 SER A C 1
ATOM 1222 O O . SER A 1 154 ? -2.844 -15.356 -1.881 1.00 94.56 154 SER A O 1
ATOM 1224 N N . MET A 1 155 ? -0.947 -15.837 -2.963 1.00 92.94 155 MET A N 1
ATOM 1225 C CA . MET A 1 155 ? -0.937 -17.258 -2.586 1.00 92.94 155 MET A CA 1
ATOM 1226 C C . MET A 1 155 ? -0.563 -17.491 -1.113 1.00 92.94 155 MET A C 1
ATOM 1228 O O . MET A 1 155 ? -0.739 -18.601 -0.604 1.00 92.94 155 MET A O 1
ATOM 1232 N N . ASN A 1 156 ? -0.051 -16.471 -0.421 1.00 92.69 156 ASN A N 1
ATOM 1233 C CA . ASN A 1 156 ? 0.389 -16.587 0.959 1.00 92.69 156 ASN A CA 1
ATOM 1234 C C . ASN A 1 156 ? -0.733 -16.378 1.977 1.00 92.69 156 ASN A C 1
ATOM 1236 O O . ASN A 1 156 ? -1.670 -15.600 1.792 1.00 92.69 156 ASN A O 1
ATOM 1240 N N . VAL A 1 157 ? -0.567 -17.038 3.123 1.00 92.00 157 VAL A N 1
ATOM 1241 C CA . VAL A 1 157 ? -1.409 -16.862 4.308 1.00 92.00 157 VAL A CA 1
ATOM 1242 C C . VAL A 1 157 ? -0.507 -16.494 5.479 1.00 92.00 157 VAL A C 1
ATOM 1244 O O . VAL A 1 157 ? 0.382 -17.259 5.853 1.00 92.00 157 VAL A O 1
ATOM 1247 N N . LEU A 1 158 ? -0.745 -15.325 6.071 1.00 89.94 158 LEU A N 1
ATOM 1248 C CA . LEU A 1 158 ? 0.003 -14.815 7.216 1.00 89.94 158 LEU A CA 1
ATOM 1249 C C . LEU A 1 158 ? -0.879 -14.818 8.460 1.00 89.94 158 LEU A C 1
ATOM 1251 O O . LEU A 1 158 ? -1.879 -14.105 8.531 1.00 89.94 158 LEU A O 1
ATOM 1255 N N . ASP A 1 159 ? -0.475 -15.600 9.460 1.00 88.94 159 ASP A N 1
ATOM 1256 C CA . ASP A 1 159 ? -1.190 -15.771 10.728 1.00 88.94 159 ASP A CA 1
ATOM 1257 C C . ASP A 1 159 ? -2.677 -16.126 10.561 1.00 88.94 159 ASP A C 1
ATOM 1259 O O . ASP A 1 159 ? -3.528 -15.557 11.241 1.00 88.94 159 ASP A O 1
ATOM 1263 N N . GLU A 1 160 ? -2.976 -17.059 9.653 1.00 90.38 160 GLU A N 1
ATOM 1264 C CA . GLU A 1 160 ? -4.337 -17.508 9.298 1.00 90.38 160 GLU A CA 1
ATOM 1265 C C . GLU A 1 160 ? -5.167 -16.495 8.487 1.00 90.38 160 GLU A C 1
ATOM 1267 O O . GLU A 1 160 ? -6.314 -16.784 8.145 1.00 90.38 160 GLU A O 1
ATOM 1272 N N . TYR A 1 161 ? -4.595 -15.347 8.111 1.00 91.50 161 TYR A N 1
ATOM 1273 C CA . TYR A 1 161 ? -5.251 -14.375 7.239 1.00 91.50 161 TYR A CA 1
ATOM 1274 C C . TYR A 1 161 ? -4.660 -14.383 5.826 1.00 91.50 161 TYR A C 1
ATOM 1276 O O . TYR A 1 161 ? -3.440 -14.492 5.673 1.00 91.50 161 TYR A O 1
ATOM 1284 N N . PRO A 1 162 ? -5.497 -14.231 4.784 1.00 92.25 162 PRO A N 1
ATOM 1285 C CA . PRO A 1 162 ? -5.009 -14.139 3.417 1.00 92.25 162 PRO A CA 1
ATOM 1286 C C . PRO A 1 162 ? -4.200 -12.856 3.209 1.00 92.25 162 PRO A C 1
ATOM 1288 O O . PRO A 1 162 ? -4.462 -11.814 3.827 1.00 92.25 162 PRO A O 1
ATOM 1291 N N . VAL A 1 163 ? -3.228 -12.941 2.307 1.00 94.94 163 VAL A N 1
ATOM 1292 C CA . VAL A 1 163 ? -2.586 -11.773 1.710 1.00 94.94 163 VAL A CA 1
ATOM 1293 C C . VAL A 1 163 ? -3.374 -11.397 0.457 1.00 94.94 163 VAL A C 1
ATOM 1295 O O . VAL A 1 163 ? -3.652 -12.243 -0.384 1.00 94.94 163 VAL A O 1
ATOM 1298 N N . VAL A 1 164 ? -3.749 -10.128 0.342 1.00 96.00 164 VAL A N 1
ATOM 1299 C CA . VAL A 1 164 ? -4.375 -9.554 -0.851 1.00 96.00 164 VAL A CA 1
ATOM 1300 C C . VAL A 1 164 ? -3.336 -8.662 -1.507 1.00 96.00 164 VAL A C 1
ATOM 1302 O O . VAL A 1 164 ? -2.947 -7.650 -0.926 1.00 96.00 164 VAL A O 1
ATOM 1305 N N . ALA A 1 165 ? -2.862 -9.026 -2.691 1.00 96.12 165 ALA A N 1
ATOM 1306 C CA . ALA A 1 165 ? -1.929 -8.202 -3.442 1.00 96.12 165 ALA A CA 1
ATOM 1307 C C . ALA A 1 165 ? -2.476 -7.893 -4.836 1.00 96.12 165 ALA A C 1
ATOM 1309 O O . ALA A 1 165 ? -3.068 -8.751 -5.486 1.00 96.12 165 ALA A O 1
ATOM 1310 N N . GLU A 1 166 ? -2.256 -6.667 -5.305 1.00 95.69 166 GLU A N 1
ATOM 1311 C CA . GLU A 1 166 ? -2.688 -6.233 -6.634 1.00 95.69 166 GLU A CA 1
ATOM 1312 C C . GLU A 1 166 ? -1.715 -5.238 -7.261 1.00 95.69 166 GLU A C 1
ATOM 1314 O O . GLU A 1 166 ? -1.030 -4.481 -6.570 1.00 95.69 166 GLU A O 1
ATOM 1319 N N . TYR A 1 167 ? -1.657 -5.238 -8.594 1.00 94.69 167 TYR A N 1
ATOM 1320 C CA . TYR A 1 167 ? -0.916 -4.235 -9.345 1.00 94.69 167 TYR A CA 1
ATOM 1321 C C . TYR A 1 167 ? -1.788 -3.012 -9.623 1.00 94.69 167 TYR A C 1
ATOM 1323 O O . TYR A 1 167 ? -2.846 -3.104 -10.251 1.00 94.69 167 TYR A O 1
ATOM 1331 N N . ILE A 1 168 ? -1.291 -1.847 -9.224 1.00 93.56 168 ILE A N 1
ATOM 1332 C CA . ILE A 1 168 ? -1.930 -0.562 -9.463 1.00 93.56 168 ILE A CA 1
ATOM 1333 C C . ILE A 1 168 ? -1.367 0.032 -10.751 1.00 93.56 168 ILE A C 1
ATOM 1335 O O . ILE A 1 168 ? -0.158 0.232 -10.899 1.00 93.56 168 ILE A O 1
ATOM 1339 N N . ASN A 1 169 ? -2.262 0.323 -11.696 1.00 88.69 169 ASN A N 1
ATOM 1340 C CA . ASN A 1 169 ? -1.873 1.003 -12.925 1.00 88.69 169 ASN A CA 1
ATOM 1341 C C . ASN A 1 169 ? -1.491 2.459 -12.610 1.00 88.69 169 ASN A C 1
ATOM 1343 O O . ASN A 1 169 ? -2.209 3.110 -11.846 1.00 88.69 169 ASN A O 1
ATOM 1347 N N . PRO A 1 170 ? -0.420 2.984 -13.230 1.00 83.00 170 PRO A N 1
ATOM 1348 C CA . PRO A 1 170 ? -0.016 4.368 -13.041 1.00 83.00 170 PRO A CA 1
ATOM 1349 C C . PRO A 1 170 ? -1.154 5.310 -13.431 1.00 83.00 170 PRO A C 1
ATOM 1351 O O . PRO A 1 170 ? -1.791 5.137 -14.478 1.00 83.00 170 PRO A O 1
ATOM 1354 N N . LEU A 1 171 ? -1.386 6.328 -12.605 1.00 74.19 171 LEU A N 1
ATOM 1355 C CA . LEU A 1 171 ? -2.257 7.431 -12.990 1.00 74.19 171 LEU A CA 1
ATOM 1356 C C . LEU A 1 171 ? -1.636 8.182 -14.183 1.00 74.19 171 LEU A C 1
ATOM 1358 O O . LEU A 1 171 ? -0.409 8.213 -14.324 1.00 74.19 171 LEU A O 1
ATOM 1362 N N . PRO A 1 172 ? -2.453 8.796 -15.059 1.00 65.94 172 PRO A N 1
ATOM 1363 C CA . PRO A 1 172 ? -1.927 9.704 -16.069 1.00 65.94 172 PRO A CA 1
ATOM 1364 C C . PRO A 1 172 ? -1.104 10.789 -15.368 1.00 65.94 172 PRO A C 1
ATOM 1366 O O . PRO A 1 172 ? -1.552 11.326 -14.357 1.00 65.94 172 PRO A O 1
ATOM 1369 N N . ILE A 1 173 ? 0.088 11.104 -15.883 1.00 57.84 173 ILE A N 1
ATOM 1370 C CA . ILE A 1 173 ? 0.936 12.156 -15.312 1.00 57.84 173 ILE A CA 1
ATOM 1371 C C . ILE A 1 173 ? 0.172 13.479 -15.426 1.00 57.84 173 ILE A C 1
ATOM 1373 O O . ILE A 1 173 ? 0.036 14.034 -16.516 1.00 57.84 173 ILE A O 1
ATOM 1377 N N . ILE A 1 174 ? -0.345 13.961 -14.302 1.00 54.38 174 ILE A N 1
ATOM 1378 C CA . ILE A 1 174 ? -0.829 15.329 -14.151 1.00 54.38 174 ILE A CA 1
ATOM 1379 C C . ILE A 1 174 ? 0.360 16.120 -13.607 1.00 54.38 174 ILE A C 1
ATOM 1381 O O . ILE A 1 174 ? 1.050 15.655 -12.702 1.00 54.38 174 ILE A O 1
ATOM 1385 N N . ASP A 1 175 ? 0.641 17.272 -14.209 1.00 49.44 175 ASP A N 1
ATOM 1386 C CA . ASP A 1 175 ? 1.814 18.093 -13.908 1.00 49.44 175 ASP A CA 1
ATOM 1387 C C . ASP A 1 175 ? 1.915 18.378 -12.392 1.00 49.44 175 ASP A C 1
ATOM 1389 O O . ASP A 1 175 ? 0.986 18.926 -11.794 1.00 49.44 175 ASP A O 1
ATOM 1393 N N . GLU A 1 176 ? 3.028 17.997 -11.751 1.00 50.66 176 GLU A N 1
ATOM 1394 C CA . GLU A 1 176 ? 3.218 18.093 -10.289 1.00 50.66 176 GLU A CA 1
ATOM 1395 C C . GLU A 1 176 ? 3.076 19.540 -9.776 1.00 50.66 176 GLU A C 1
ATOM 1397 O O . GLU A 1 176 ? 2.732 19.770 -8.613 1.00 50.66 176 GLU A O 1
ATOM 1402 N N . GLN A 1 177 ? 3.313 20.531 -10.645 1.00 48.41 177 GLN A N 1
ATOM 1403 C CA . GLN A 1 177 ? 3.097 21.948 -10.343 1.00 48.41 177 GLN A CA 1
ATOM 1404 C C . GLN A 1 177 ? 1.614 22.285 -10.138 1.00 48.41 177 GLN A C 1
ATOM 1406 O O . GLN A 1 177 ? 1.292 23.109 -9.281 1.00 48.41 177 GLN A O 1
ATOM 1411 N N . LEU A 1 178 ? 0.720 21.616 -10.870 1.00 52.16 178 LEU A N 1
ATOM 1412 C CA . LEU A 1 178 ? -0.726 21.779 -10.746 1.00 52.16 178 LEU A CA 1
ATOM 1413 C C . LEU A 1 178 ? -1.215 21.221 -9.396 1.00 52.16 178 LEU A C 1
ATOM 1415 O O . LEU A 1 178 ? -1.929 21.903 -8.668 1.00 52.16 178 LEU A O 1
ATOM 1419 N N . GLN A 1 179 ? -0.714 20.045 -8.996 1.00 53.69 179 GLN A N 1
ATOM 1420 C CA . GLN A 1 179 ? -1.038 19.425 -7.702 1.00 53.69 179 GLN A CA 1
ATOM 1421 C C . GLN A 1 179 ? -0.517 20.218 -6.490 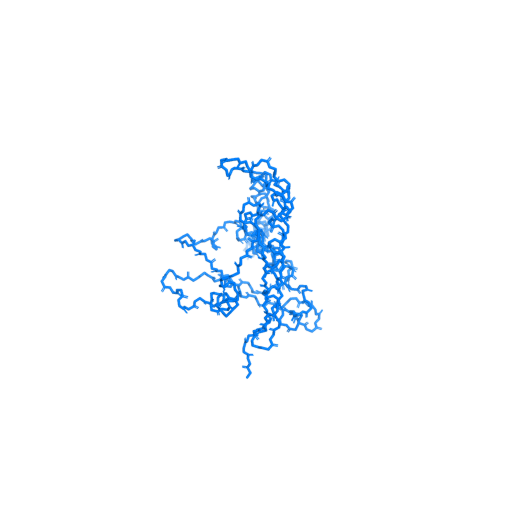1.00 53.69 179 GLN A C 1
ATOM 1423 O O . GLN A 1 179 ? -1.158 20.248 -5.436 1.00 53.69 179 GLN A O 1
ATOM 1428 N N . MET A 1 180 ? 0.653 20.864 -6.603 1.00 51.59 180 MET A N 1
ATOM 1429 C CA . MET A 1 180 ? 1.175 21.718 -5.526 1.00 51.59 180 MET A CA 1
ATOM 1430 C C . MET A 1 180 ? 0.305 22.956 -5.304 1.00 51.59 180 MET A C 1
ATOM 1432 O O . MET A 1 180 ? 0.045 23.294 -4.150 1.00 51.59 180 MET A O 1
ATOM 1436 N N . ALA A 1 181 ? -0.155 23.598 -6.381 1.00 54.97 181 ALA A N 1
ATOM 1437 C CA . ALA A 1 181 ? -1.062 24.738 -6.286 1.00 54.97 181 ALA A CA 1
ATOM 1438 C C . ALA A 1 181 ? -2.399 24.339 -5.636 1.00 54.97 181 ALA A C 1
ATOM 1440 O O . ALA A 1 181 ? -2.864 25.031 -4.729 1.00 54.97 181 ALA A O 1
ATOM 1441 N N . ASP A 1 182 ? -2.955 23.184 -6.018 1.00 56.47 182 ASP A N 1
ATOM 1442 C CA . ASP A 1 182 ? -4.197 22.657 -5.438 1.00 56.47 182 ASP A CA 1
ATOM 1443 C C . ASP A 1 182 ? -4.058 22.325 -3.947 1.00 56.47 182 ASP A C 1
ATOM 1445 O O . ASP A 1 182 ? -4.951 22.630 -3.161 1.00 56.47 182 ASP A O 1
ATOM 1449 N N . SER A 1 183 ? -2.918 21.771 -3.521 1.00 56.50 183 SER A N 1
ATOM 1450 C CA . SER A 1 183 ? -2.682 21.436 -2.109 1.00 56.50 183 SER A CA 1
ATOM 1451 C C . SER A 1 183 ? -2.628 22.676 -1.209 1.00 56.50 183 SER A C 1
ATOM 1453 O O . SER A 1 183 ? -3.130 22.652 -0.087 1.00 56.50 183 SER A O 1
ATOM 1455 N N . THR A 1 184 ? -2.004 23.764 -1.679 1.00 60.00 184 THR A N 1
ATOM 1456 C CA . THR A 1 184 ? -1.931 25.027 -0.924 1.00 60.00 184 THR A CA 1
ATOM 1457 C C . THR A 1 184 ? -3.306 25.689 -0.826 1.00 60.00 184 THR A C 1
ATOM 1459 O O . THR A 1 184 ? -3.722 26.050 0.270 1.00 60.00 184 THR A O 1
ATOM 1462 N N . LEU A 1 185 ? -4.055 25.741 -1.933 1.00 60.88 185 LEU A N 1
ATOM 1463 C CA . LEU A 1 185 ? -5.425 26.265 -1.956 1.00 60.88 185 LEU A CA 1
ATOM 1464 C C . LEU A 1 185 ? -6.391 25.430 -1.095 1.00 60.88 185 LEU A C 1
ATOM 1466 O O . LEU A 1 185 ? -7.255 25.983 -0.413 1.00 60.88 185 LEU A O 1
ATOM 1470 N N . ALA A 1 186 ? -6.238 24.102 -1.087 1.00 59.22 186 ALA A N 1
ATOM 1471 C CA . ALA A 1 186 ? -7.023 23.209 -0.240 1.00 59.22 186 ALA A CA 1
ATOM 1472 C C . ALA A 1 186 ? -6.757 23.462 1.251 1.00 59.22 186 ALA A C 1
ATOM 1474 O O . ALA A 1 186 ? -7.700 23.489 2.042 1.00 59.22 186 ALA A O 1
ATOM 1475 N N . LEU A 1 187 ? -5.503 23.705 1.641 1.00 61.84 187 LEU A N 1
ATOM 1476 C CA . LEU A 1 187 ? -5.154 24.057 3.017 1.00 61.84 187 LEU A CA 1
ATOM 1477 C C . LEU A 1 187 ? -5.765 25.380 3.457 1.00 61.84 187 LEU A C 1
ATOM 1479 O O . LEU A 1 187 ? -6.347 25.417 4.537 1.00 61.84 187 LEU A O 1
ATOM 1483 N N . ASP A 1 188 ? -5.689 26.417 2.626 1.00 60.94 188 ASP A N 1
ATOM 1484 C CA . ASP A 1 188 ? -6.297 27.714 2.934 1.00 60.94 188 ASP A CA 1
ATOM 1485 C C . ASP A 1 188 ? -7.814 27.547 3.121 1.00 60.94 188 ASP A C 1
ATOM 1487 O O . ASP A 1 188 ? -8.367 27.940 4.144 1.00 60.94 188 ASP A O 1
ATOM 1491 N N . SER A 1 189 ? -8.478 26.778 2.249 1.00 60.53 189 SER A N 1
ATOM 1492 C CA . SER A 1 189 ? -9.910 26.465 2.394 1.00 60.53 189 SER A CA 1
ATOM 1493 C C . SER A 1 189 ? -10.269 25.638 3.643 1.00 60.53 189 SER A C 1
ATOM 1495 O O . SER A 1 189 ? -11.422 25.635 4.079 1.00 60.53 189 SER A O 1
ATOM 1497 N N . VAL A 1 190 ? -9.302 24.918 4.224 1.00 60.28 190 VAL A N 1
ATOM 1498 C CA . VAL A 1 190 ? -9.471 24.113 5.442 1.00 60.28 190 VAL A CA 1
ATOM 1499 C C . VAL A 1 190 ? -9.126 24.908 6.704 1.00 60.28 190 VAL A C 1
ATOM 1501 O O . VAL A 1 190 ? -9.779 24.698 7.727 1.00 60.28 190 VAL A O 1
ATOM 1504 N N . ILE A 1 191 ? -8.131 25.795 6.645 1.00 59.94 191 ILE A N 1
ATOM 1505 C CA . ILE A 1 191 ? -7.672 26.635 7.758 1.00 59.94 191 ILE A CA 1
ATOM 1506 C C . ILE A 1 191 ? -8.598 27.842 7.942 1.00 59.94 191 ILE A C 1
ATOM 1508 O O . ILE A 1 191 ? -9.009 28.117 9.068 1.00 59.94 191 ILE A O 1
ATOM 1512 N N . ASP A 1 192 ? -8.988 28.518 6.861 1.00 58.69 192 ASP A N 1
ATOM 1513 C CA . ASP A 1 192 ? -9.799 29.739 6.901 1.00 58.69 192 ASP A CA 1
ATOM 1514 C C . ASP A 1 192 ? -11.113 29.597 7.691 1.00 58.69 192 ASP A C 1
ATOM 1516 O O . ASP A 1 192 ? -11.389 30.454 8.533 1.00 58.69 192 ASP A O 1
ATOM 1520 N N . PRO A 1 193 ? -11.925 28.529 7.537 1.00 57.00 193 PRO A N 1
ATOM 1521 C CA . PRO A 1 193 ? -13.131 28.370 8.350 1.00 57.00 193 PRO A CA 1
ATOM 1522 C C . PRO A 1 193 ? -12.838 28.047 9.825 1.00 57.00 193 PRO A C 1
ATOM 1524 O O . PRO A 1 193 ? -13.675 28.337 10.681 1.00 57.00 193 PRO A O 1
ATOM 1527 N N . VAL A 1 194 ? -11.673 27.469 10.145 1.00 53.94 194 VAL A N 1
ATOM 1528 C CA . VAL A 1 194 ? -11.251 27.202 11.532 1.00 53.94 194 VAL A CA 1
ATOM 1529 C C . VAL A 1 194 ? -10.823 28.506 12.209 1.00 53.94 194 VAL A C 1
ATOM 1531 O O . VAL A 1 194 ? -11.285 28.799 13.311 1.00 53.94 194 VAL A O 1
ATOM 1534 N N . CYS A 1 195 ? -10.028 29.332 11.525 1.00 51.28 195 CYS A N 1
ATOM 1535 C CA . CYS A 1 195 ? -9.590 30.632 12.035 1.00 51.28 195 CYS A CA 1
ATOM 1536 C C . CYS A 1 195 ? -10.741 31.650 12.115 1.00 51.28 195 CYS A C 1
ATOM 1538 O O . CYS A 1 195 ? -10.863 32.358 13.115 1.00 51.28 195 CYS A O 1
ATOM 1540 N N . ALA A 1 196 ? -11.647 31.674 11.132 1.00 52.69 196 ALA A N 1
ATOM 1541 C CA . ALA A 1 196 ? -12.819 32.552 11.159 1.00 52.69 196 ALA A CA 1
ATOM 1542 C C . ALA A 1 196 ? -13.781 32.219 12.318 1.00 52.69 196 ALA A C 1
ATOM 1544 O O . ALA A 1 196 ? -14.386 33.116 12.904 1.00 52.69 196 ALA A O 1
ATOM 1545 N N . GLY A 1 197 ? -13.901 30.937 12.692 1.00 51.62 197 GLY A N 1
ATOM 1546 C CA . GLY A 1 197 ? -14.700 30.504 13.842 1.00 51.62 197 GLY A CA 1
ATOM 1547 C C . GLY A 1 197 ? -14.102 30.892 15.202 1.00 51.62 197 GLY A C 1
ATOM 1548 O O . GLY A 1 197 ? -14.848 31.134 16.155 1.00 51.62 197 GLY A O 1
ATOM 1549 N N . GLU A 1 198 ? -12.773 30.986 15.302 1.00 50.66 198 GLU A N 1
ATOM 1550 C CA . GLU A 1 198 ? -12.075 31.446 16.509 1.00 50.66 198 GLU A CA 1
ATOM 1551 C C . GLU A 1 198 ? -12.166 32.968 16.682 1.00 50.66 198 GLU A C 1
ATOM 1553 O O . GLU A 1 198 ? -12.446 33.436 17.789 1.00 50.66 198 GLU A O 1
ATOM 1558 N N . GLU A 1 199 ? -12.033 33.746 15.602 1.00 52.41 199 GLU A N 1
ATOM 1559 C CA . GLU A 1 199 ? -12.185 35.208 15.646 1.00 52.41 199 GLU A CA 1
ATOM 1560 C C . GLU A 1 199 ? -13.598 35.632 16.074 1.00 52.41 199 GLU A C 1
ATOM 1562 O O . GLU A 1 199 ? -13.753 36.519 16.919 1.00 52.41 199 GLU A O 1
ATOM 1567 N N . ASP A 1 200 ? -14.635 34.946 15.585 1.00 52.91 200 ASP A N 1
ATOM 1568 C CA . ASP A 1 200 ? -16.029 35.222 15.953 1.00 52.91 200 ASP A CA 1
ATOM 1569 C C . ASP A 1 200 ? -16.343 34.867 17.419 1.00 52.91 200 ASP A C 1
ATOM 1571 O O . ASP A 1 200 ? -17.147 35.540 18.078 1.00 52.91 200 ASP A O 1
ATOM 1575 N N . ASN A 1 201 ? -15.696 33.831 17.965 1.00 52.88 201 ASN A N 1
ATOM 1576 C CA . ASN A 1 201 ? -15.835 33.448 19.373 1.00 52.88 201 ASN A CA 1
ATOM 1577 C C . ASN A 1 201 ? -15.103 34.423 20.301 1.00 52.88 201 ASN A C 1
ATOM 1579 O O . ASN A 1 201 ? -15.673 34.860 21.305 1.00 52.88 201 ASN A O 1
ATOM 1583 N N . ILE A 1 202 ? -13.888 34.842 19.938 1.00 57.03 202 ILE A N 1
ATOM 1584 C CA . ILE A 1 202 ? -13.126 35.852 20.683 1.00 57.03 202 ILE A CA 1
ATOM 1585 C C . ILE A 1 202 ? -13.860 37.200 20.641 1.00 57.03 202 ILE A C 1
ATOM 1587 O O . ILE A 1 202 ? -14.007 37.856 21.676 1.00 57.03 202 ILE A O 1
ATOM 1591 N N . ALA A 1 203 ? -14.415 37.596 19.492 1.00 56.00 203 ALA A N 1
ATOM 1592 C CA . ALA A 1 203 ? -15.193 38.826 19.357 1.00 56.00 203 ALA A CA 1
ATOM 1593 C C . ALA A 1 203 ? -16.490 38.799 20.190 1.00 56.00 203 ALA A C 1
ATOM 1595 O O . ALA A 1 203 ? -16.817 39.790 20.856 1.00 56.00 203 ALA A O 1
ATOM 1596 N N . LYS A 1 204 ? -17.215 37.668 20.227 1.00 56.28 204 LYS A N 1
ATOM 1597 C CA . LYS A 1 204 ? -18.412 37.492 21.075 1.00 56.28 204 LYS A CA 1
ATOM 1598 C C . LYS A 1 204 ? -18.080 37.492 22.566 1.00 56.28 204 LYS A C 1
ATOM 1600 O O . LYS A 1 204 ? -18.797 38.127 23.343 1.00 56.28 204 LYS A O 1
ATOM 1605 N N . GLN A 1 205 ? -16.988 36.847 22.970 1.00 53.81 205 GLN A N 1
ATOM 1606 C CA . GLN A 1 205 ? -16.554 36.792 24.367 1.00 53.81 205 GLN A CA 1
ATOM 1607 C C . GLN A 1 205 ? -16.056 38.159 24.864 1.00 53.81 205 GLN A C 1
ATOM 1609 O O . GLN A 1 205 ? -16.389 38.576 25.976 1.00 53.81 205 GLN A O 1
ATOM 1614 N N . THR A 1 206 ? -15.375 38.917 24.001 1.00 53.25 206 THR A N 1
ATOM 1615 C CA . THR A 1 206 ? -14.936 40.290 24.292 1.00 53.25 206 THR A CA 1
ATOM 1616 C C . THR A 1 206 ? -16.125 41.255 24.374 1.00 53.25 206 THR A C 1
ATOM 1618 O O . THR A 1 206 ? -16.197 42.059 25.303 1.00 53.25 206 THR A O 1
ATOM 1621 N N . ARG A 1 207 ? -17.122 41.139 23.478 1.00 53.53 207 ARG A N 1
ATOM 1622 C CA . ARG A 1 207 ? -18.372 41.920 23.567 1.00 53.53 207 ARG A CA 1
ATOM 1623 C C . ARG A 1 207 ? -19.159 41.608 24.837 1.00 53.53 207 ARG A C 1
ATOM 1625 O O . ARG A 1 207 ? -19.590 42.544 25.499 1.00 53.53 207 ARG A O 1
ATOM 1632 N N . SER A 1 208 ? -19.290 40.331 25.204 1.00 54.50 208 SER A N 1
ATOM 1633 C CA . SER A 1 208 ? -19.982 39.905 26.427 1.00 54.50 208 SER A CA 1
ATOM 1634 C C . SER A 1 208 ? -19.339 40.494 27.690 1.00 54.50 208 SER A C 1
ATOM 1636 O O . SER A 1 208 ? -20.056 41.061 28.516 1.00 54.50 208 SER A O 1
ATOM 1638 N N . MET A 1 209 ? -18.002 40.472 27.795 1.00 52.00 209 MET A N 1
ATOM 1639 C CA . MET A 1 209 ? -17.271 41.083 28.916 1.00 52.00 209 MET A CA 1
ATOM 1640 C C . MET A 1 209 ? -17.413 42.610 28.989 1.00 52.00 209 MET A C 1
ATOM 1642 O O . MET A 1 209 ? -17.457 43.159 30.090 1.00 52.00 209 MET A O 1
ATOM 1646 N N . LEU A 1 210 ? -17.510 43.308 27.851 1.00 51.22 210 LEU A N 1
ATOM 1647 C CA . LEU A 1 210 ? -17.707 44.763 27.827 1.00 51.22 210 LEU A CA 1
ATOM 1648 C C . LEU A 1 210 ? -19.130 45.185 28.229 1.00 51.22 210 LEU A C 1
ATOM 1650 O O . LEU A 1 210 ? -19.281 46.209 28.887 1.00 51.22 210 LEU A O 1
ATOM 1654 N N . THR A 1 211 ? -20.162 44.395 27.920 1.00 51.75 211 THR A N 1
ATOM 1655 C CA . THR A 1 211 ? -21.545 44.661 28.381 1.00 51.75 211 THR A CA 1
ATOM 1656 C C . THR A 1 211 ? -21.788 44.377 29.865 1.00 51.75 211 THR A C 1
ATOM 1658 O O . THR A 1 211 ? -22.826 44.770 30.387 1.00 51.75 211 THR A O 1
ATOM 1661 N N . MET A 1 212 ? -20.857 43.708 30.552 1.00 48.84 212 MET A N 1
ATOM 1662 C CA . MET A 1 212 ? -20.995 43.335 31.966 1.00 48.84 212 MET A CA 1
ATOM 1663 C C . MET A 1 212 ? -20.314 44.321 32.933 1.00 48.84 212 MET A C 1
ATOM 1665 O O . MET A 1 212 ? -20.377 44.132 34.145 1.00 48.84 212 MET A O 1
ATOM 1669 N N . LYS A 1 213 ? -19.675 45.379 32.411 1.00 46.03 213 LYS A N 1
ATOM 1670 C CA . LYS A 1 213 ? -19.204 46.536 33.187 1.00 46.03 213 LYS A CA 1
ATOM 1671 C C . LYS A 1 213 ? -20.158 47.717 32.984 1.00 46.03 213 LYS A C 1
ATOM 1673 O O . LYS A 1 213 ? -19.902 48.582 32.149 1.00 46.03 213 LYS A O 1
ATOM 1678 N N . ILE A 1 214 ? -21.238 47.737 33.761 1.00 42.38 214 ILE A N 1
ATOM 1679 C CA . ILE A 1 214 ? -21.981 48.947 34.144 1.00 42.38 214 ILE A CA 1
ATOM 1680 C C . ILE A 1 214 ? -22.088 48.921 35.663 1.00 42.38 214 ILE A C 1
ATOM 1682 O O . ILE A 1 214 ? -22.429 47.838 36.189 1.00 42.38 214 ILE A O 1
#

Secondary structure (DSSP, 8-state):
------EEEEE--TTT----HHHHHHHHHHHTT-TTTHHHHB-TTSPBPSEEEEEE--SSSS-GGGSHHHHHHHHHHHHHTT-SEEEEEEPPTT-GGG-HHHHHHHHHHGGGTT----S-TTS--B-TTS-BS-HHHHHHHHHHHHHHHHHHHHT-EETTEEEEEEEPPPPP---HHHHHHHHHHHHHHHHHHHHHHHHHHHHHHHHHHHHT--

Radius of gyration: 22.85 Å; chains: 1; bounding box: 44×66×63 Å